Protein AF-A0A836R8A9-F1 (afdb_monomer_lite)

Secondary structure (DSSP, 8-state):
-PPPEEEEEE--S--HHHHHHHHHHHHHH-TT-EEEEEE-HHHHHTTHHHHHHHHTTTT-SSS--EEEEE--TT-HHHHHHHHHHHHHH----EEEEETTSS-HHHHHHHHHHHHHHHHH-TT-EEEEEE--TTS-EEEETTTTEEEE------HHHHHHHTTEEEEEPP-PPPPPHHHHHHHHHHHHHHHTT---SPPPHHHHHHHHT-HHHHHHHHHHHHHHHT--TTTEE-SEEEEE----GGGTTS-S-S-HHHHHHHHHHHHHHHHHHHHHHHHHTTS---------------EE-S--

Foldseek 3Di:
DDFAEEEEDEDDLDLVLVLLQLLQVCVVPNLRYAYEYEYEPVRVLQCLVVLSCVLNVQCVDPDRRYDYQYADQPDLVRLLVSVVVVLVPDRGQEYEYELADGDPSSSVSNVVNVVVVCVVPVSHHYFYWYDDPFDQWIQTPVVRDIDHRPDDAFPQSNLSSNQKHKDADDDDDFDDLVVLVVLVVQVVCVVVVNDPDDQPPVNVVVLLQLVSVLSNVQVVCCVVVVDDCRQKDKRIDIGHHDDPPVCPPDDDDPPVQVVVQVVVQVVSQVVSVVSVVSSCVVDDDDDDDDDDDDGIGIHGDNGD

pLDDT: mean 77.56, std 19.92, range [26.09, 98.5]

Radius of gyration: 25.06 Å; chains: 1; bounding box: 64×41×73 Å

Sequence (304 aa):
MQRNRGIVCIISEQAIPNILYIKEILSELGDDCFVVFITTREMERLKIKDRIIKICNIDSGEHKRYESLMVEYDDVNTIRRTLKEFFNSTNIEEFYLNLTGGTKLMTLSIYEEFLLLERERPNVIVHYDYLPANKNIIYSFKENKRRELKVRISIREYFEAYGYAVTSRAKEETLKFKVLQELLDRYIKILLGRHRFPISPMDEKIYENGKWFEDYLYEFLKRSLKRSDIEIGRNFLITKVNLSRKDARGKISNDKRLQWAQNLRDEAHRSAITFHKKTKLKYPKSNNFSRYVLVIWILIFGIV

Structure (mmCIF, N/CA/C/O backbone):
data_AF-A0A836R8A9-F1
#
_entry.id   AF-A0A836R8A9-F1
#
loop_
_atom_site.group_PDB
_atom_site.id
_atom_site.type_symbol
_atom_site.label_atom_id
_atom_site.label_alt_id
_atom_site.label_comp_id
_atom_site.label_asym_id
_atom_site.label_entity_id
_atom_site.label_seq_id
_atom_site.pdbx_PDB_ins_code
_atom_site.Cartn_x
_atom_site.Cartn_y
_atom_site.Cartn_z
_atom_site.occupancy
_atom_site.B_iso_or_equiv
_atom_site.auth_seq_id
_atom_site.auth_comp_id
_atom_site.auth_asym_id
_atom_site.auth_atom_id
_atom_site.pdbx_PDB_model_num
ATOM 1 N N . MET A 1 1 ? -27.550 7.996 10.018 1.00 48.09 1 MET A N 1
ATOM 2 C CA . MET A 1 1 ? -26.416 8.809 10.507 1.00 48.09 1 MET A CA 1
ATOM 3 C C . MET A 1 1 ? -25.150 8.294 9.851 1.00 48.09 1 MET A C 1
ATOM 5 O O . MET A 1 1 ? -24.961 7.084 9.816 1.00 48.09 1 MET A O 1
ATOM 9 N N . GLN A 1 2 ? -24.347 9.181 9.268 1.00 67.75 2 GLN A N 1
ATOM 10 C CA . GLN A 1 2 ? -23.035 8.834 8.719 1.00 67.75 2 GLN A CA 1
ATOM 11 C C . GLN A 1 2 ? -22.091 8.604 9.906 1.00 67.75 2 GLN A C 1
ATOM 13 O O . GLN A 1 2 ? -21.967 9.483 10.752 1.00 67.75 2 GLN A O 1
ATOM 18 N N . ARG A 1 3 ? -21.518 7.401 10.022 1.00 80.25 3 ARG A N 1
ATOM 19 C CA . ARG A 1 3 ? -20.533 7.086 11.068 1.00 80.25 3 ARG A CA 1
ATOM 20 C C . ARG A 1 3 ? -19.216 7.783 10.745 1.00 80.25 3 ARG A C 1
ATOM 22 O O . ARG A 1 3 ? -18.831 7.835 9.575 1.00 80.25 3 ARG A O 1
ATOM 29 N N . ASN A 1 4 ? -18.507 8.247 11.768 1.00 91.69 4 ASN A N 1
ATOM 30 C CA . ASN A 1 4 ? -17.132 8.715 11.604 1.00 91.69 4 ASN A CA 1
ATOM 31 C C . ASN A 1 4 ? -16.229 7.511 11.327 1.00 91.69 4 ASN A C 1
ATOM 33 O O . ASN A 1 4 ? -16.205 6.560 12.113 1.00 91.69 4 ASN A O 1
ATOM 37 N N . ARG A 1 5 ? -15.502 7.548 10.208 1.00 95.12 5 ARG A N 1
ATOM 38 C CA . ARG A 1 5 ? -14.725 6.412 9.697 1.00 95.12 5 ARG A CA 1
ATOM 39 C C . ARG A 1 5 ? -13.230 6.684 9.750 1.00 95.12 5 ARG A C 1
ATOM 41 O O . ARG A 1 5 ? -12.781 7.763 9.362 1.00 95.12 5 ARG A O 1
ATOM 48 N N . GLY A 1 6 ? -12.475 5.676 10.173 1.00 96.31 6 GLY A N 1
ATOM 49 C CA . GLY A 1 6 ? -11.022 5.710 10.274 1.00 96.31 6 GLY A CA 1
ATOM 50 C C . GLY A 1 6 ? -10.356 4.603 9.467 1.00 96.31 6 GLY A C 1
ATOM 51 O O . GLY A 1 6 ? -10.686 3.437 9.651 1.00 96.31 6 GLY A O 1
ATOM 52 N N . ILE A 1 7 ? -9.376 4.935 8.629 1.00 98.00 7 ILE A N 1
ATOM 53 C CA . ILE A 1 7 ? -8.489 3.959 7.984 1.00 98.00 7 ILE A CA 1
ATOM 54 C C . ILE A 1 7 ? -7.214 3.865 8.816 1.00 98.00 7 ILE A C 1
ATOM 56 O O . ILE A 1 7 ? -6.468 4.836 8.911 1.00 98.00 7 ILE A O 1
ATOM 60 N N . VAL A 1 8 ? -6.937 2.706 9.403 1.00 98.50 8 VAL A N 1
ATOM 61 C CA . VAL A 1 8 ? -5.777 2.497 10.277 1.00 98.50 8 VAL A CA 1
ATOM 62 C C . VAL A 1 8 ? -4.723 1.692 9.531 1.00 98.50 8 VAL A C 1
ATOM 64 O O . VAL A 1 8 ? -4.970 0.566 9.104 1.00 98.50 8 VAL A O 1
ATOM 67 N N . CYS A 1 9 ? -3.535 2.264 9.363 1.00 98.44 9 CYS A N 1
ATOM 68 C CA . CYS A 1 9 ? -2.429 1.647 8.637 1.00 98.44 9 CYS A CA 1
ATOM 69 C C . CYS A 1 9 ? -1.194 1.515 9.523 1.00 98.44 9 CYS A C 1
ATOM 71 O O . CYS A 1 9 ? -0.657 2.509 10.015 1.00 98.44 9 CYS A O 1
ATOM 73 N N . ILE A 1 10 ? -0.695 0.286 9.661 1.00 98.12 10 ILE A N 1
ATOM 74 C CA . ILE A 1 10 ? 0.575 0.018 10.336 1.00 98.12 10 ILE A CA 1
ATOM 75 C C . ILE A 1 10 ? 1.707 0.237 9.328 1.00 98.12 10 ILE A C 1
ATOM 77 O O . ILE A 1 10 ? 1.774 -0.416 8.283 1.00 98.12 10 ILE A O 1
ATOM 81 N N . ILE A 1 11 ? 2.594 1.188 9.600 1.00 96.56 11 ILE A N 1
ATOM 82 C CA . ILE A 1 11 ? 3.696 1.528 8.702 1.00 96.56 11 ILE A CA 1
ATOM 83 C C . ILE A 1 11 ? 4.830 0.507 8.845 1.00 96.56 11 ILE A C 1
ATOM 85 O O . ILE A 1 11 ? 5.221 0.114 9.941 1.00 96.56 11 ILE A O 1
ATOM 89 N N . SER A 1 12 ? 5.366 0.082 7.704 1.00 90.62 12 SER A N 1
ATOM 90 C CA . SER A 1 12 ? 6.569 -0.747 7.579 1.00 90.62 12 SER A CA 1
ATOM 91 C C . SER A 1 12 ? 7.393 -0.269 6.383 1.00 90.62 12 SER A C 1
ATOM 93 O O . SER A 1 12 ? 6.968 0.639 5.671 1.00 90.62 12 SER A O 1
ATOM 95 N N . GLU A 1 13 ? 8.536 -0.900 6.109 1.00 85.88 13 GLU A N 1
ATOM 96 C CA . GLU A 1 13 ? 9.354 -0.579 4.930 1.00 85.88 13 GLU A CA 1
ATOM 97 C C . GLU A 1 13 ? 8.596 -0.733 3.599 1.00 85.88 13 GLU A C 1
ATOM 99 O O . G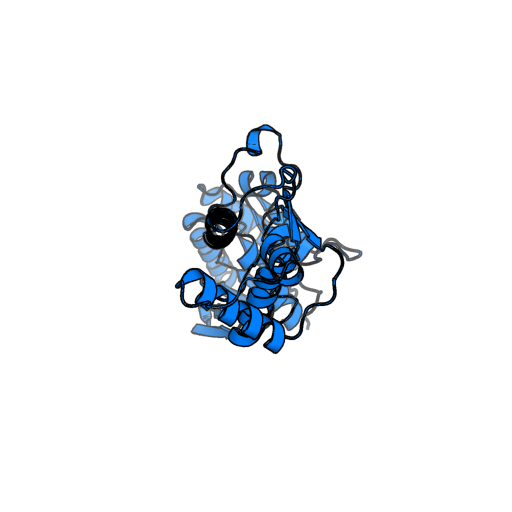LU A 1 13 ? 8.910 -0.060 2.615 1.00 85.88 13 GLU A O 1
ATOM 104 N N . GLN A 1 14 ? 7.603 -1.626 3.549 1.00 85.50 14 GLN A N 1
ATOM 105 C CA . GLN A 1 14 ? 6.794 -1.860 2.357 1.00 85.50 14 GLN A CA 1
ATOM 106 C C . GLN A 1 14 ? 5.589 -0.913 2.352 1.00 85.50 14 GLN A C 1
ATOM 108 O O . GLN A 1 14 ? 4.589 -1.143 3.027 1.00 85.50 14 GLN A O 1
ATOM 113 N N . ALA A 1 15 ? 5.672 0.151 1.553 1.00 90.50 15 ALA A N 1
ATOM 114 C CA . ALA A 1 15 ? 4.627 1.173 1.452 1.00 90.50 15 ALA A CA 1
ATOM 115 C C . ALA A 1 15 ? 3.399 0.731 0.630 1.00 90.50 15 ALA A C 1
ATOM 117 O O . ALA A 1 15 ? 2.288 1.210 0.855 1.00 90.50 15 ALA A O 1
ATOM 118 N N . ILE A 1 16 ? 3.596 -0.181 -0.329 1.00 91.31 16 ILE A N 1
ATOM 119 C CA . ILE A 1 16 ? 2.588 -0.549 -1.336 1.00 91.31 16 ILE A CA 1
ATOM 120 C C . ILE A 1 16 ? 1.281 -1.093 -0.741 1.00 91.31 16 ILE A C 1
ATOM 122 O O . ILE A 1 16 ? 0.228 -0.636 -1.184 1.00 91.31 16 ILE A O 1
ATOM 126 N N . PRO A 1 17 ? 1.287 -2.004 0.253 1.00 93.69 17 PRO A N 1
ATOM 127 C CA . PRO A 1 17 ? 0.040 -2.496 0.833 1.00 93.69 17 PRO A CA 1
ATOM 128 C C . PRO A 1 17 ? -0.812 -1.386 1.453 1.00 93.69 17 PRO A C 1
ATOM 130 O O . PRO A 1 17 ? -2.021 -1.372 1.255 1.00 93.69 17 PRO A O 1
ATOM 133 N N . ASN A 1 18 ? -0.193 -0.424 2.145 1.00 96.81 18 ASN A N 1
ATOM 134 C CA . ASN A 1 18 ? -0.914 0.712 2.722 1.00 96.81 18 ASN A CA 1
ATOM 135 C C . ASN A 1 18 ? -1.479 1.632 1.633 1.00 96.81 18 ASN A C 1
ATOM 137 O O . ASN A 1 18 ? -2.623 2.055 1.741 1.00 96.81 18 ASN A O 1
ATOM 141 N N . ILE A 1 19 ? -0.724 1.889 0.558 1.00 96.19 19 ILE A N 1
ATOM 142 C CA . ILE A 1 19 ? -1.205 2.694 -0.579 1.00 96.19 19 ILE A CA 1
ATOM 143 C C . ILE A 1 19 ? -2.414 2.039 -1.249 1.00 96.19 19 ILE A C 1
ATOM 145 O O . ILE A 1 19 ? -3.417 2.705 -1.490 1.00 96.19 19 ILE A O 1
ATOM 149 N N . LEU A 1 20 ? -2.317 0.742 -1.557 1.00 95.50 20 LEU A N 1
ATOM 150 C CA . LEU A 1 20 ? -3.408 -0.007 -2.181 1.00 95.50 20 LEU A CA 1
ATOM 151 C C . LEU A 1 20 ? -4.646 -0.013 -1.289 1.00 95.50 20 LEU A C 1
ATOM 153 O O . LEU A 1 20 ? -5.738 0.257 -1.775 1.00 95.50 20 LEU A O 1
ATOM 157 N N . TYR A 1 21 ? -4.461 -0.279 0.004 1.00 97.12 21 TYR A N 1
ATOM 158 C CA . TYR A 1 21 ? -5.561 -0.335 0.953 1.00 97.12 21 TYR A CA 1
ATOM 159 C C . TYR A 1 21 ? -6.264 1.013 1.106 1.00 97.12 21 TYR A C 1
ATOM 161 O O . TYR A 1 21 ? -7.469 1.086 0.907 1.00 97.12 21 TYR A O 1
ATOM 169 N N . ILE A 1 22 ? -5.518 2.090 1.380 1.00 96.44 22 ILE A N 1
ATOM 170 C CA . ILE A 1 22 ? -6.093 3.432 1.553 1.00 96.44 22 ILE A CA 1
ATOM 171 C C . ILE A 1 22 ? -6.885 3.835 0.312 1.00 96.44 22 ILE A C 1
ATOM 173 O O . ILE A 1 22 ? -8.034 4.243 0.430 1.00 96.44 22 ILE A O 1
ATOM 177 N N . LYS A 1 23 ? -6.302 3.683 -0.882 1.00 95.25 23 LYS A N 1
ATOM 178 C CA . LYS A 1 23 ? -6.993 4.026 -2.127 1.00 95.25 23 LYS A CA 1
ATOM 179 C C . LYS A 1 23 ? -8.249 3.187 -2.353 1.00 95.25 23 LYS A C 1
ATOM 181 O O . LYS A 1 23 ? -9.243 3.736 -2.813 1.00 95.25 23 LYS A O 1
ATOM 186 N N . GLU A 1 24 ? -8.212 1.884 -2.063 1.00 95.62 24 GLU A N 1
ATOM 187 C CA . GLU A 1 24 ? -9.388 1.018 -2.210 1.00 95.62 24 GLU A CA 1
ATOM 188 C C . GLU A 1 24 ? -10.505 1.482 -1.272 1.00 95.62 24 GLU A C 1
ATOM 190 O O . GLU A 1 24 ? -11.606 1.763 -1.738 1.00 95.62 24 GLU A O 1
ATOM 195 N N . ILE A 1 25 ? -10.207 1.660 0.019 1.00 95.19 25 ILE A N 1
ATOM 196 C CA . ILE A 1 25 ? -11.206 2.073 1.010 1.00 95.19 25 ILE A CA 1
ATOM 197 C C . ILE A 1 25 ? -11.762 3.471 0.702 1.00 95.19 25 ILE A C 1
ATOM 199 O O . ILE A 1 25 ? -12.976 3.654 0.727 1.00 95.19 25 ILE A O 1
ATOM 203 N N . LEU A 1 26 ? -10.916 4.441 0.336 1.00 92.81 26 LEU A N 1
ATOM 204 C CA . LEU A 1 26 ? -11.381 5.772 -0.081 1.00 92.81 26 LEU A CA 1
ATOM 205 C C . LEU A 1 26 ? -12.255 5.703 -1.343 1.00 92.81 26 LEU A C 1
ATOM 207 O O . LEU A 1 26 ? -13.248 6.416 -1.439 1.00 92.81 26 LEU A O 1
ATOM 211 N N . SER A 1 27 ? -11.949 4.809 -2.291 1.00 92.25 27 SER A N 1
ATOM 212 C CA . SER A 1 27 ? -12.796 4.613 -3.476 1.00 92.25 27 SER A CA 1
ATOM 213 C C . SER A 1 27 ? -14.156 3.979 -3.156 1.00 92.25 27 SER A C 1
ATOM 215 O O . SER A 1 27 ? -15.127 4.231 -3.867 1.00 92.25 27 SER A O 1
ATOM 217 N N . GLU A 1 28 ? -14.237 3.166 -2.096 1.00 91.31 28 GLU A N 1
ATOM 218 C CA . GLU A 1 28 ? -15.471 2.517 -1.638 1.00 91.31 28 GLU A CA 1
ATOM 219 C C . GLU A 1 28 ? -16.333 3.456 -0.776 1.00 91.31 28 GLU A C 1
ATOM 221 O O . GLU A 1 28 ? -17.561 3.408 -0.859 1.00 91.31 28 GLU A O 1
ATOM 226 N N . LEU A 1 29 ? -15.706 4.299 0.051 1.00 88.69 29 LEU A N 1
ATOM 227 C CA . LEU A 1 29 ? -16.380 5.058 1.114 1.00 88.69 29 LEU A CA 1
ATOM 228 C C . LEU A 1 29 ? -16.423 6.576 0.896 1.00 88.69 29 LEU A C 1
ATOM 230 O O . LEU A 1 29 ? -17.181 7.250 1.599 1.00 88.69 29 LEU A O 1
ATOM 234 N N . GLY A 1 30 ? -15.644 7.102 -0.050 1.00 82.19 30 GLY A N 1
ATOM 235 C CA . GLY A 1 30 ? -15.452 8.532 -0.283 1.00 82.19 30 GLY A CA 1
ATOM 236 C C . GLY A 1 30 ? -14.296 9.137 0.523 1.00 82.19 30 GLY A C 1
ATOM 237 O O . GLY A 1 30 ? -13.662 8.482 1.351 1.00 82.19 30 GLY A O 1
ATOM 238 N N . ASP A 1 31 ? -14.036 10.423 0.285 1.00 77.88 31 ASP A N 1
ATOM 239 C CA . ASP A 1 31 ? -12.865 11.130 0.818 1.00 77.88 31 ASP A CA 1
ATOM 240 C C . ASP A 1 31 ? -13.000 11.561 2.298 1.00 77.88 31 ASP A C 1
ATOM 242 O O . ASP A 1 31 ? -12.056 12.091 2.881 1.00 77.88 31 ASP A O 1
ATOM 246 N N . ASP A 1 32 ? -14.142 11.321 2.943 1.00 81.88 32 ASP A N 1
ATOM 247 C CA . ASP A 1 32 ? -14.415 11.769 4.321 1.00 81.88 32 ASP A CA 1
ATOM 248 C C . ASP A 1 32 ? -13.763 10.890 5.408 1.00 81.88 32 ASP A C 1
ATOM 250 O O . ASP A 1 32 ? -13.956 11.119 6.603 1.00 81.88 32 ASP A O 1
ATOM 254 N N . CYS A 1 33 ? -13.000 9.859 5.034 1.00 89.31 33 CYS A N 1
ATOM 255 C CA . CYS A 1 33 ? -12.321 8.998 6.001 1.00 89.31 33 CYS A CA 1
ATOM 256 C C . CYS A 1 33 ? -11.075 9.667 6.598 1.00 89.31 33 CYS A C 1
ATOM 258 O O . CYS A 1 33 ? -10.217 10.190 5.885 1.00 89.31 33 CYS A O 1
ATOM 260 N N . PHE A 1 34 ? -10.928 9.567 7.920 1.00 93.62 34 PHE A N 1
ATOM 261 C CA . PHE A 1 34 ? -9.719 9.983 8.625 1.00 93.62 34 PHE A CA 1
ATOM 262 C C . PHE A 1 34 ? -8.664 8.871 8.575 1.00 93.62 34 PHE A C 1
ATOM 264 O O . PHE A 1 34 ? -8.990 7.702 8.765 1.00 93.62 34 PHE A O 1
ATOM 271 N N . VAL A 1 35 ? -7.394 9.192 8.332 1.00 96.56 35 VAL A N 1
ATOM 272 C CA . VAL A 1 35 ? -6.324 8.187 8.213 1.00 96.56 35 VAL A CA 1
ATOM 273 C C . VAL A 1 35 ? -5.426 8.195 9.447 1.00 96.56 35 VAL A C 1
ATOM 275 O O . VAL A 1 35 ? -4.826 9.204 9.801 1.00 96.56 35 VAL A O 1
ATOM 278 N N . VAL A 1 36 ? -5.279 7.047 10.096 1.00 98.06 36 VAL A N 1
ATOM 279 C CA . VAL A 1 36 ? -4.454 6.875 11.293 1.00 98.06 36 VAL A CA 1
ATOM 280 C C . VAL A 1 36 ? -3.237 6.036 10.934 1.00 98.06 36 VAL A C 1
ATOM 282 O O . VAL A 1 36 ? -3.349 4.864 10.572 1.00 98.06 36 VAL A O 1
ATOM 285 N N . PHE A 1 37 ? -2.053 6.629 11.044 1.00 98.38 37 PHE A N 1
ATOM 286 C CA . PHE A 1 37 ? -0.793 5.937 10.797 1.00 98.38 37 PHE A CA 1
ATOM 287 C C . PHE A 1 37 ? -0.160 5.487 12.107 1.00 98.38 37 PHE A C 1
ATOM 289 O O . PHE A 1 37 ? 0.260 6.323 12.901 1.00 98.38 37 PHE A O 1
ATOM 296 N N . ILE A 1 38 ? -0.019 4.180 12.310 1.00 98.38 38 ILE A N 1
ATOM 297 C CA . ILE A 1 38 ? 0.772 3.634 13.418 1.00 98.38 38 ILE A CA 1
ATOM 298 C C . ILE A 1 38 ? 2.193 3.431 12.906 1.00 98.38 38 ILE A C 1
ATOM 300 O O . ILE A 1 38 ? 2.422 2.649 11.985 1.00 98.38 38 ILE A O 1
ATOM 304 N N . THR A 1 39 ? 3.149 4.175 13.449 1.00 97.56 39 THR A N 1
ATOM 305 C CA . THR A 1 39 ? 4.490 4.323 12.867 1.00 97.56 39 THR A CA 1
ATOM 306 C C . THR A 1 39 ? 5.570 4.299 13.945 1.00 97.56 39 THR A C 1
ATOM 308 O O . THR A 1 39 ? 5.278 4.387 15.135 1.00 97.56 39 THR A O 1
ATOM 311 N N . THR A 1 40 ? 6.828 4.162 13.531 1.00 95.88 40 THR A N 1
ATOM 312 C CA . THR A 1 40 ? 8.007 4.134 14.411 1.00 95.88 40 THR A CA 1
ATOM 313 C C . THR A 1 40 ? 8.984 5.231 14.001 1.00 95.88 40 THR A C 1
ATOM 315 O O . THR A 1 40 ? 8.948 5.717 12.866 1.00 95.88 40 THR A O 1
ATOM 318 N N . ARG A 1 41 ? 9.912 5.604 14.891 1.00 94.75 41 ARG A N 1
ATOM 319 C CA . ARG A 1 41 ? 10.946 6.613 14.583 1.00 94.75 41 ARG A CA 1
ATOM 320 C C . ARG A 1 41 ? 11.747 6.265 13.330 1.00 94.75 41 ARG A C 1
ATOM 322 O O . ARG A 1 41 ? 12.110 7.144 12.550 1.00 94.75 41 ARG A O 1
ATOM 329 N N . GLU A 1 42 ? 12.020 4.979 13.126 1.00 92.00 42 GLU A N 1
ATOM 330 C CA . GLU A 1 42 ? 12.737 4.505 11.948 1.00 92.00 42 GLU A CA 1
ATOM 331 C C . GLU A 1 42 ? 11.936 4.740 10.662 1.00 92.00 42 GLU A C 1
ATOM 333 O O . GLU A 1 42 ? 12.477 5.271 9.690 1.00 92.00 42 GLU A O 1
ATOM 338 N N . MET A 1 43 ? 10.645 4.403 10.664 1.00 92.88 43 MET A N 1
ATOM 339 C CA . MET A 1 43 ? 9.780 4.579 9.496 1.00 92.88 43 MET A CA 1
ATOM 340 C C . MET A 1 43 ? 9.548 6.057 9.154 1.00 92.88 43 MET A C 1
ATOM 342 O O . MET A 1 43 ? 9.504 6.416 7.972 1.00 92.88 43 MET A O 1
ATOM 346 N N . GLU A 1 44 ? 9.475 6.922 10.169 1.00 93.94 44 GLU A N 1
ATOM 347 C CA . GLU A 1 44 ? 9.447 8.382 10.005 1.00 93.94 44 GLU A CA 1
ATOM 348 C C . GLU A 1 44 ? 10.751 8.905 9.389 1.00 93.94 44 GLU A C 1
ATOM 350 O O . GLU A 1 44 ? 10.722 9.664 8.421 1.00 93.94 44 GLU A O 1
ATOM 355 N N . ARG A 1 45 ? 11.916 8.431 9.860 1.00 92.19 45 ARG A N 1
ATOM 356 C CA . ARG A 1 45 ? 13.223 8.783 9.273 1.00 92.19 45 ARG A CA 1
ATOM 357 C C . ARG A 1 45 ? 13.316 8.381 7.799 1.00 92.19 45 ARG A C 1
ATOM 359 O O . ARG A 1 45 ? 13.902 9.107 6.995 1.00 92.19 45 ARG A O 1
ATOM 366 N N . LEU A 1 46 ? 12.736 7.237 7.436 1.00 86.56 46 LEU A N 1
ATOM 367 C CA . LEU A 1 46 ? 12.657 6.760 6.052 1.00 86.56 46 LEU A CA 1
ATOM 368 C C . LEU A 1 46 ? 11.596 7.491 5.213 1.00 86.56 46 LEU A C 1
ATOM 370 O O . LEU A 1 46 ? 11.551 7.294 3.994 1.00 86.56 46 LEU A O 1
ATOM 374 N N . LYS A 1 47 ? 10.779 8.355 5.830 1.00 94.06 47 LYS A N 1
ATOM 375 C CA . LYS A 1 47 ? 9.691 9.117 5.201 1.00 94.06 47 LYS A CA 1
ATOM 376 C C . LYS A 1 47 ? 8.664 8.235 4.491 1.00 94.06 47 LYS A C 1
ATOM 378 O O . LYS A 1 47 ? 8.112 8.626 3.463 1.00 94.06 47 LYS A O 1
ATOM 383 N N . ILE A 1 48 ? 8.426 7.020 4.994 1.00 91.50 48 ILE A N 1
ATOM 384 C CA . ILE A 1 48 ? 7.485 6.091 4.350 1.00 91.50 48 ILE A CA 1
ATOM 385 C C . ILE A 1 48 ? 6.063 6.653 4.402 1.00 91.50 48 ILE A C 1
ATOM 387 O O . ILE A 1 48 ? 5.388 6.710 3.375 1.00 91.50 48 ILE A O 1
ATOM 391 N N . LYS A 1 49 ? 5.643 7.135 5.577 1.00 95.06 49 LYS A N 1
ATOM 392 C CA . LYS A 1 49 ? 4.348 7.792 5.774 1.00 95.06 49 LYS A CA 1
ATOM 393 C C . LYS A 1 49 ? 4.151 8.959 4.803 1.00 95.06 49 LYS A C 1
ATOM 395 O O . LYS A 1 49 ? 3.139 9.001 4.115 1.00 95.06 49 LYS A O 1
ATOM 400 N N . ASP A 1 50 ? 5.130 9.855 4.690 1.00 94.12 50 ASP A N 1
ATOM 401 C CA . ASP A 1 50 ? 5.033 11.036 3.821 1.00 94.12 50 ASP A CA 1
ATOM 402 C C . ASP A 1 50 ? 4.808 10.652 2.352 1.00 94.12 50 ASP A C 1
ATOM 404 O O . ASP A 1 50 ? 4.034 11.291 1.640 1.00 94.12 50 ASP A O 1
ATOM 408 N N . ARG A 1 51 ? 5.445 9.567 1.890 1.00 93.94 51 ARG A N 1
ATOM 409 C CA . ARG A 1 51 ? 5.226 9.041 0.534 1.00 93.94 51 ARG A CA 1
ATOM 410 C C . ARG A 1 51 ? 3.811 8.499 0.368 1.00 93.94 51 ARG A C 1
ATOM 412 O O . ARG A 1 51 ? 3.195 8.761 -0.659 1.00 93.94 51 ARG A O 1
ATOM 419 N N . ILE A 1 52 ? 3.292 7.779 1.364 1.00 96.00 52 ILE A N 1
ATOM 420 C CA . ILE A 1 52 ? 1.913 7.270 1.351 1.00 96.00 52 ILE A CA 1
ATOM 421 C C . ILE A 1 52 ? 0.922 8.439 1.305 1.00 96.00 52 ILE A C 1
ATOM 423 O O . ILE A 1 52 ? 0.045 8.436 0.445 1.00 96.00 52 ILE A O 1
ATOM 427 N N . ILE A 1 53 ? 1.105 9.456 2.157 1.00 94.94 53 ILE A N 1
ATOM 428 C CA . ILE A 1 53 ? 0.285 10.679 2.191 1.00 94.94 53 ILE A CA 1
ATOM 429 C C . ILE A 1 53 ? 0.267 11.359 0.826 1.00 94.94 53 ILE A C 1
ATOM 431 O O . ILE A 1 53 ? -0.808 11.653 0.305 1.00 94.94 53 ILE A O 1
ATOM 435 N N . LYS A 1 54 ? 1.445 11.545 0.223 1.00 93.38 54 LYS A N 1
ATOM 436 C CA . LYS A 1 54 ? 1.585 12.155 -1.100 1.00 93.38 54 LYS A CA 1
ATOM 437 C C . LYS A 1 54 ? 0.869 11.345 -2.186 1.00 93.38 54 LYS A C 1
ATOM 439 O O . LYS A 1 54 ? 0.127 11.911 -2.977 1.00 93.38 54 LYS A O 1
ATOM 444 N N . ILE A 1 55 ? 1.094 10.031 -2.244 1.00 93.50 55 ILE A N 1
ATOM 445 C CA . ILE A 1 55 ? 0.559 9.162 -3.309 1.00 93.50 55 ILE A CA 1
ATOM 446 C C . ILE A 1 55 ? -0.954 8.967 -3.185 1.00 93.50 55 ILE A C 1
ATOM 448 O O . ILE A 1 55 ? -1.646 8.839 -4.193 1.00 93.50 55 ILE A O 1
ATOM 452 N N . CYS A 1 56 ? -1.467 8.922 -1.957 1.00 93.38 56 CYS A N 1
ATOM 453 C CA . CYS A 1 56 ? -2.896 8.775 -1.692 1.00 93.38 56 CYS A CA 1
ATOM 454 C C . CYS A 1 56 ? -3.623 10.122 -1.619 1.00 93.38 56 CYS A C 1
ATOM 456 O O . CYS A 1 56 ? -4.824 10.133 -1.389 1.00 93.38 56 CYS A O 1
ATOM 458 N N . ASN A 1 57 ? -2.909 11.237 -1.812 1.00 91.06 57 ASN A N 1
ATOM 459 C CA . ASN A 1 57 ? -3.467 12.585 -1.811 1.00 91.06 57 ASN A CA 1
ATOM 460 C C . ASN A 1 57 ? -4.268 12.916 -0.531 1.00 91.06 57 ASN A C 1
ATOM 462 O O . ASN A 1 57 ? -5.333 13.523 -0.575 1.00 91.06 57 ASN A O 1
ATOM 466 N N . ILE A 1 58 ? -3.766 12.478 0.628 1.00 89.81 58 ILE A N 1
ATOM 467 C CA . ILE A 1 58 ? -4.496 12.582 1.907 1.00 89.81 58 ILE A CA 1
ATOM 468 C C . ILE A 1 58 ? -4.554 14.035 2.410 1.00 89.81 58 ILE A C 1
ATOM 470 O O . ILE A 1 58 ? -5.532 14.422 3.048 1.00 89.81 58 ILE A O 1
ATOM 474 N N . ASP A 1 59 ? -3.529 14.832 2.097 1.00 84.31 59 ASP A N 1
ATOM 475 C CA . ASP A 1 59 ? -3.311 16.193 2.617 1.00 84.31 59 ASP A CA 1
ATOM 476 C C . ASP A 1 59 ? -3.726 17.311 1.639 1.00 84.31 59 ASP A C 1
ATOM 478 O O . ASP A 1 59 ? -3.345 18.463 1.799 1.00 84.31 59 ASP A O 1
ATOM 482 N N . SER A 1 60 ? -4.475 16.998 0.577 1.00 71.19 60 SER A N 1
ATOM 483 C CA . SER A 1 60 ? -4.860 17.988 -0.445 1.00 71.19 60 SER A CA 1
ATOM 484 C C . SER A 1 60 ? -6.132 18.782 -0.130 1.00 71.19 60 SER A C 1
ATOM 486 O O . SER A 1 60 ? -6.632 19.485 -1.005 1.00 71.19 60 SER A O 1
ATOM 488 N N . GLY A 1 61 ? -6.707 18.604 1.060 1.00 68.62 61 GLY A N 1
ATOM 489 C CA . GLY A 1 61 ? -7.922 19.290 1.502 1.00 68.62 61 GLY A CA 1
ATOM 490 C C . GLY A 1 61 ? -7.628 20.467 2.432 1.00 68.62 61 GLY A C 1
ATOM 491 O O . GLY A 1 61 ? -6.506 20.647 2.893 1.00 68.62 61 GLY A O 1
ATOM 492 N N . GLU A 1 62 ? -8.660 21.247 2.755 1.00 66.81 62 GLU A N 1
ATOM 493 C CA . GLU A 1 62 ? -8.559 22.385 3.689 1.00 66.81 62 GLU A CA 1
ATOM 494 C C . GLU A 1 62 ? -8.243 21.957 5.132 1.00 66.81 62 GLU A C 1
ATOM 496 O O . GLU A 1 62 ? -7.759 22.750 5.942 1.00 66.81 62 GLU A O 1
ATOM 501 N N . HIS A 1 63 ? -8.495 20.689 5.462 1.00 71.94 63 HIS A N 1
ATOM 502 C CA . HIS A 1 63 ? -8.272 20.129 6.786 1.00 71.94 63 HIS A CA 1
ATOM 503 C C . HIS A 1 63 ? -7.366 18.907 6.728 1.00 71.94 63 HIS A C 1
ATOM 505 O O . HIS A 1 63 ? -7.494 18.045 5.857 1.00 71.94 63 HIS A O 1
ATOM 511 N N . LYS A 1 64 ? -6.481 18.804 7.720 1.00 78.06 64 LYS A N 1
ATOM 512 C CA . LYS A 1 64 ? -5.620 17.643 7.914 1.00 78.06 64 LYS A CA 1
ATOM 513 C C . LYS A 1 64 ? -6.474 16.429 8.285 1.00 78.06 64 LYS A C 1
ATOM 515 O O . LYS A 1 64 ? -6.999 16.354 9.392 1.00 78.06 64 LYS A O 1
ATOM 520 N N . ARG A 1 65 ? -6.574 15.454 7.380 1.00 88.12 65 ARG A N 1
ATOM 521 C CA . ARG A 1 65 ? -7.371 14.225 7.573 1.00 88.12 65 ARG A CA 1
ATOM 522 C C . ARG A 1 65 ? -6.544 13.036 8.047 1.00 88.12 65 ARG A C 1
ATOM 524 O O . ARG A 1 65 ? -6.834 11.897 7.688 1.00 88.12 65 ARG A O 1
ATOM 531 N N . TYR A 1 66 ? -5.475 13.288 8.800 1.00 94.62 66 TYR A N 1
ATOM 532 C CA . TYR A 1 66 ? -4.653 12.206 9.319 1.00 94.62 66 TYR A CA 1
ATOM 533 C C . TYR A 1 66 ? -3.984 12.504 10.658 1.00 94.62 66 TYR A C 1
ATOM 535 O O . TYR A 1 66 ? -3.640 13.646 10.976 1.00 94.62 66 TYR A O 1
ATOM 543 N N . GLU A 1 67 ? -3.703 11.433 11.392 1.00 95.38 67 GLU A N 1
ATOM 544 C CA . GLU A 1 67 ? -2.935 11.427 12.635 1.00 95.38 67 GLU A CA 1
ATOM 545 C C . GLU A 1 67 ? -1.814 10.381 12.568 1.00 95.38 67 GLU A C 1
ATOM 547 O O . GLU A 1 67 ? -1.851 9.435 11.778 1.00 95.38 67 GLU A O 1
ATOM 552 N N . SER A 1 68 ? -0.764 10.575 13.364 1.00 96.75 68 SER A N 1
ATOM 553 C CA . SER A 1 68 ? 0.331 9.615 13.503 1.00 96.75 68 SER A CA 1
ATOM 554 C C . SER A 1 68 ? 0.463 9.187 14.957 1.00 96.75 68 SER A C 1
ATOM 556 O O . SER A 1 68 ? 0.725 10.017 15.821 1.00 96.75 68 SER A O 1
ATOM 558 N N . LEU A 1 69 ? 0.342 7.887 15.198 1.00 98.00 69 LEU A N 1
ATOM 559 C CA . LEU A 1 69 ? 0.565 7.252 16.486 1.00 98.00 69 LEU A CA 1
ATOM 560 C C . LEU A 1 69 ? 1.995 6.707 16.506 1.00 98.00 69 LEU A C 1
ATOM 562 O O . LEU A 1 69 ? 2.312 5.735 15.816 1.00 98.00 69 LEU A O 1
ATOM 566 N N . MET A 1 70 ? 2.873 7.379 17.250 1.00 97.25 70 MET A N 1
ATOM 567 C CA . MET A 1 70 ? 4.270 6.973 17.402 1.00 97.25 70 MET A CA 1
ATOM 568 C C . MET A 1 70 ? 4.375 5.859 18.441 1.00 97.25 70 MET A C 1
ATOM 570 O O . MET A 1 70 ? 4.037 6.071 19.602 1.00 97.25 70 MET A O 1
ATOM 574 N N . VAL A 1 71 ? 4.880 4.698 18.028 1.00 96.19 71 VAL A N 1
ATOM 575 C CA . VAL A 1 71 ? 5.094 3.541 18.905 1.00 96.19 71 VAL A CA 1
ATOM 576 C C . VAL A 1 71 ? 6.522 3.009 18.783 1.00 96.19 71 VAL A C 1
ATOM 578 O O . VAL A 1 71 ? 7.203 3.236 17.778 1.00 96.19 71 VAL A O 1
ATOM 581 N N . GLU A 1 72 ? 6.963 2.271 19.797 1.00 92.69 72 GLU A N 1
ATOM 582 C CA . GLU A 1 72 ? 8.195 1.480 19.753 1.00 92.69 72 GLU A CA 1
ATOM 583 C C . GLU A 1 72 ? 7.828 0.034 19.363 1.00 92.69 72 GLU A C 1
ATOM 585 O O . GLU A 1 72 ? 6.871 -0.537 19.887 1.00 92.69 72 GLU A O 1
ATOM 590 N N . TYR A 1 73 ? 8.519 -0.539 18.373 1.00 86.88 73 TYR A N 1
ATOM 591 C CA . TYR A 1 73 ? 8.082 -1.782 17.709 1.00 86.88 73 TYR A CA 1
ATOM 592 C C . TYR A 1 73 ? 8.252 -3.049 18.559 1.00 86.88 73 TYR A C 1
ATOM 594 O O . TYR A 1 73 ? 7.712 -4.101 18.204 1.00 86.88 73 TYR A O 1
ATOM 602 N N . ASP A 1 74 ? 9.050 -2.955 19.617 1.00 87.94 74 ASP A N 1
ATOM 603 C CA . ASP A 1 74 ? 9.440 -4.014 20.542 1.00 87.94 74 ASP A CA 1
ATOM 604 C C . ASP A 1 74 ? 8.824 -3.850 21.942 1.00 87.94 74 ASP A C 1
ATOM 606 O O . ASP A 1 74 ? 9.023 -4.711 22.798 1.00 87.94 74 ASP A O 1
ATOM 610 N N . ASP A 1 75 ? 8.019 -2.804 22.167 1.00 92.31 75 ASP A N 1
ATOM 611 C CA . ASP A 1 75 ? 7.367 -2.532 23.450 1.00 92.31 75 ASP A CA 1
ATOM 612 C C . ASP A 1 75 ? 5.834 -2.530 23.337 1.00 92.31 75 ASP A C 1
ATOM 614 O O . ASP A 1 75 ? 5.183 -1.537 22.992 1.00 92.31 75 ASP A O 1
ATOM 618 N N . VAL A 1 76 ? 5.245 -3.664 23.721 1.00 94.19 76 VAL A N 1
ATOM 619 C CA . VAL A 1 76 ? 3.791 -3.882 23.765 1.00 94.19 76 VAL A CA 1
ATOM 620 C C . VAL A 1 76 ? 3.080 -2.891 24.692 1.00 94.19 76 VAL A C 1
ATOM 622 O O . VAL A 1 76 ? 1.958 -2.475 24.399 1.00 94.19 76 VAL A O 1
ATOM 625 N N . ASN A 1 77 ? 3.702 -2.486 25.803 1.00 94.50 77 ASN A N 1
ATOM 626 C CA . ASN A 1 77 ? 3.071 -1.576 26.760 1.00 94.50 77 ASN A CA 1
ATOM 627 C C . ASN A 1 77 ? 2.961 -0.166 26.188 1.00 94.50 77 ASN A C 1
ATOM 629 O O . ASN A 1 77 ? 1.936 0.494 26.372 1.00 94.50 77 ASN A O 1
ATOM 633 N N . THR A 1 78 ? 3.986 0.275 25.458 1.00 93.75 78 THR A N 1
ATOM 634 C CA . THR A 1 78 ? 3.944 1.551 24.743 1.00 93.75 78 THR A CA 1
ATOM 635 C C . THR A 1 78 ? 2.867 1.533 23.659 1.00 93.75 78 THR A C 1
ATOM 637 O O . THR A 1 78 ? 2.045 2.446 23.634 1.00 93.75 78 THR A O 1
ATOM 640 N N . ILE A 1 79 ? 2.783 0.471 22.847 1.00 96.25 79 ILE A N 1
ATOM 641 C CA . ILE A 1 79 ? 1.718 0.314 21.835 1.00 96.25 79 ILE A CA 1
ATOM 642 C C . ILE A 1 79 ? 0.328 0.411 22.478 1.00 96.25 79 ILE A C 1
ATOM 644 O O . ILE A 1 79 ? -0.505 1.206 22.041 1.00 96.25 79 ILE A O 1
ATOM 648 N N . ARG A 1 80 ? 0.095 -0.359 23.547 1.00 97.00 80 ARG A N 1
ATOM 649 C CA . ARG A 1 80 ? -1.169 -0.369 24.293 1.00 97.00 80 ARG A CA 1
ATOM 650 C C . ARG A 1 80 ? -1.536 1.012 24.814 1.00 97.00 80 ARG A C 1
ATOM 652 O O . ARG A 1 80 ? -2.660 1.464 24.624 1.00 97.00 80 ARG A O 1
ATOM 659 N N . ARG A 1 81 ? -0.599 1.689 25.480 1.00 97.12 81 ARG A N 1
ATOM 660 C CA . ARG A 1 81 ? -0.836 3.017 26.054 1.00 97.12 81 ARG A CA 1
ATOM 661 C C . ARG A 1 81 ? -1.206 4.030 24.972 1.00 97.12 81 ARG A C 1
ATOM 663 O O . ARG 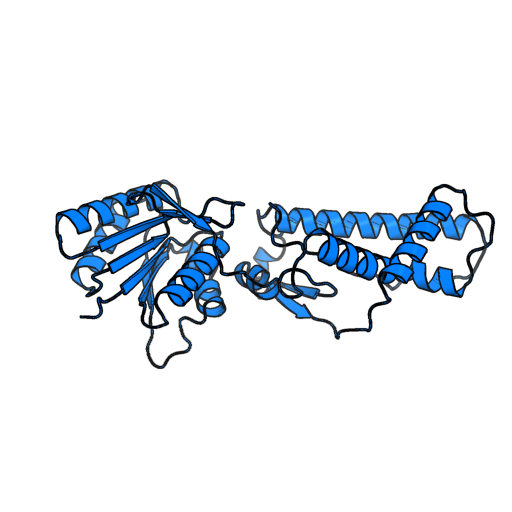A 1 81 ? -2.228 4.693 25.108 1.00 97.12 81 ARG A O 1
ATOM 670 N N . THR A 1 82 ? -0.437 4.088 23.886 1.00 98.06 82 THR A N 1
ATOM 671 C CA . THR A 1 82 ? -0.695 5.003 22.767 1.00 98.06 82 THR A CA 1
ATOM 672 C C . THR A 1 82 ? -2.056 4.747 22.118 1.00 98.06 82 THR A C 1
ATOM 674 O O . THR A 1 82 ? -2.785 5.696 21.837 1.00 98.06 82 THR A O 1
ATOM 677 N N . LEU A 1 83 ? -2.436 3.482 21.908 1.00 98.12 83 LEU A N 1
ATOM 678 C CA . LEU A 1 83 ? -3.750 3.151 21.349 1.00 98.12 83 LEU A CA 1
ATOM 679 C C . LEU A 1 83 ? -4.891 3.512 22.300 1.00 98.12 83 LEU A C 1
ATOM 681 O O . LEU A 1 83 ? -5.880 4.077 21.850 1.00 98.12 83 LEU A O 1
ATOM 685 N N . LYS A 1 84 ? -4.754 3.262 23.607 1.00 97.38 84 LYS A N 1
ATOM 686 C CA . LYS A 1 84 ? -5.770 3.656 24.596 1.00 97.38 84 LYS A CA 1
ATOM 687 C C . LYS A 1 84 ? -5.959 5.168 24.668 1.00 97.38 84 LYS A C 1
ATOM 689 O O . LYS A 1 84 ? -7.094 5.634 24.718 1.00 97.38 84 LYS A O 1
ATOM 694 N N . GLU A 1 85 ? -4.867 5.929 24.651 1.00 97.81 85 GLU A N 1
ATOM 695 C CA . GLU A 1 85 ? -4.912 7.394 24.584 1.00 97.81 85 GLU A CA 1
ATOM 696 C C . GLU A 1 85 ? -5.662 7.858 23.325 1.00 97.81 85 GLU A C 1
ATOM 698 O O . GLU A 1 85 ? -6.591 8.659 23.429 1.00 97.81 85 GLU A O 1
ATOM 703 N N . PHE A 1 86 ? -5.343 7.279 22.163 1.00 98.00 86 PHE A N 1
ATOM 704 C CA . PHE A 1 86 ? -6.030 7.559 20.900 1.00 98.00 86 PHE A CA 1
ATOM 705 C C . PHE A 1 86 ? -7.519 7.177 20.926 1.00 98.00 86 PHE A C 1
ATOM 707 O O . PHE A 1 86 ? -8.375 7.963 20.524 1.00 98.00 86 PHE A O 1
ATOM 714 N N . PHE A 1 87 ? -7.871 5.997 21.438 1.00 97.62 87 PHE A N 1
ATOM 715 C CA . PHE A 1 87 ? -9.267 5.572 21.542 1.00 97.62 87 PHE A CA 1
ATOM 716 C C . PHE A 1 87 ? -10.076 6.487 22.464 1.00 97.62 87 PHE A C 1
ATOM 718 O O . PHE A 1 87 ? -11.268 6.683 22.241 1.00 97.62 87 PHE A O 1
ATOM 725 N N . ASN A 1 88 ? -9.463 7.054 23.501 1.00 96.19 88 ASN A N 1
ATOM 726 C CA . ASN A 1 88 ? -10.134 7.981 24.412 1.00 96.19 88 ASN A CA 1
ATOM 727 C C . ASN A 1 88 ? -10.346 9.378 23.815 1.00 96.19 88 ASN A C 1
ATOM 729 O O . ASN A 1 88 ? -11.264 10.069 24.250 1.00 96.19 88 ASN A O 1
ATOM 733 N N . SER A 1 89 ? -9.535 9.793 22.840 1.00 95.06 89 SER A N 1
ATOM 734 C CA . SER A 1 89 ? -9.646 11.110 22.202 1.00 95.06 89 SER A CA 1
ATOM 735 C C . SER A 1 89 ? -10.417 11.096 20.879 1.00 95.06 89 SER A C 1
ATOM 737 O O . SER A 1 89 ? -10.964 12.124 20.480 1.00 95.06 89 SER A O 1
ATOM 739 N N . THR A 1 90 ? -10.465 9.957 20.187 1.00 94.75 90 THR A N 1
ATOM 740 C CA . THR A 1 90 ? -11.095 9.849 18.868 1.00 94.75 90 THR A CA 1
ATOM 741 C C . THR A 1 90 ? -12.617 9.710 18.936 1.00 94.75 90 THR A C 1
ATOM 743 O O . THR A 1 90 ? -13.172 9.090 19.842 1.00 94.75 90 THR A O 1
ATOM 746 N N . ASN A 1 91 ? -13.297 10.242 17.920 1.00 93.69 91 ASN A N 1
ATOM 747 C CA . ASN A 1 91 ? -14.735 10.088 17.695 1.00 93.69 91 ASN A CA 1
ATOM 748 C C . ASN A 1 91 ? -15.060 9.098 16.560 1.00 93.69 91 ASN A C 1
ATOM 750 O O . ASN A 1 91 ? -16.192 9.089 16.075 1.00 93.69 91 ASN A O 1
ATOM 754 N N . ILE A 1 92 ? -14.076 8.319 16.095 1.00 95.75 92 ILE A N 1
ATOM 755 C CA . ILE A 1 92 ? -14.261 7.301 15.055 1.00 95.75 92 ILE A CA 1
ATOM 756 C C . ILE A 1 92 ? -15.078 6.133 15.620 1.00 95.75 92 ILE A C 1
ATOM 758 O O . ILE A 1 92 ? -14.757 5.573 16.667 1.00 95.75 92 ILE A O 1
ATOM 762 N N . GLU A 1 93 ? -16.118 5.742 14.890 1.00 95.88 93 GLU A N 1
ATOM 763 C CA . GLU A 1 93 ? -17.034 4.652 15.251 1.00 95.88 93 GLU A CA 1
ATOM 764 C C . GLU A 1 93 ? -16.898 3.440 14.320 1.00 95.88 93 GLU A C 1
ATOM 766 O O . GLU A 1 93 ? -17.465 2.378 14.576 1.00 95.88 93 GLU A O 1
ATOM 771 N N . GLU A 1 94 ? -16.181 3.590 13.208 1.00 96.81 94 GLU A N 1
ATOM 772 C CA . GLU A 1 94 ? -15.965 2.531 12.230 1.00 96.81 94 GLU A CA 1
ATOM 773 C C . GLU A 1 94 ? -14.513 2.554 11.739 1.00 96.81 94 GLU A C 1
ATOM 775 O O . GLU A 1 94 ? -14.075 3.509 11.097 1.00 96.81 94 GLU A O 1
ATOM 780 N N . PHE A 1 95 ? -13.761 1.501 12.046 1.00 97.69 95 PHE A N 1
ATOM 781 C CA . PHE A 1 95 ? -12.347 1.374 11.716 1.00 97.69 95 PHE A CA 1
ATOM 782 C C . PHE A 1 95 ? -12.119 0.350 10.606 1.00 97.69 95 PHE A C 1
ATOM 784 O O . PHE A 1 95 ? -12.639 -0.759 10.651 1.00 97.69 95 PHE A O 1
ATOM 791 N N . TYR A 1 96 ? -11.268 0.711 9.654 1.00 97.69 96 TYR A N 1
ATOM 792 C CA . TYR A 1 96 ? -10.754 -0.132 8.580 1.00 97.69 96 TYR A CA 1
ATOM 793 C C . TYR A 1 96 ? -9.272 -0.384 8.859 1.00 97.69 96 TYR A C 1
ATOM 795 O O . TYR A 1 96 ? -8.425 0.464 8.571 1.00 97.69 96 TYR A O 1
ATOM 803 N N . LEU A 1 97 ? -8.967 -1.501 9.521 1.00 98.31 97 LEU A N 1
ATOM 804 C CA . LEU A 1 97 ? -7.641 -1.805 10.051 1.00 98.31 97 LEU A CA 1
ATOM 805 C C . LEU A 1 97 ? -6.841 -2.683 9.087 1.00 98.31 97 LEU A C 1
ATOM 807 O O . LEU A 1 97 ? -7.136 -3.863 8.910 1.00 98.31 97 LEU A O 1
ATOM 811 N N . ASN A 1 98 ? -5.761 -2.126 8.538 1.00 98.25 98 ASN A N 1
ATOM 812 C CA . ASN A 1 98 ? -4.806 -2.854 7.712 1.00 98.25 98 ASN A CA 1
ATOM 813 C C . ASN A 1 98 ? -3.690 -3.491 8.548 1.00 98.25 98 ASN A C 1
ATOM 815 O O . ASN A 1 98 ? -2.746 -2.822 8.980 1.00 98.25 98 ASN A O 1
ATOM 819 N N . LEU A 1 99 ? -3.747 -4.813 8.681 1.00 97.00 99 LEU A N 1
ATOM 820 C CA . LEU A 1 99 ? -2.791 -5.634 9.427 1.00 97.00 99 LEU A CA 1
ATOM 821 C C . LEU A 1 99 ? -1.581 -6.088 8.590 1.00 97.00 99 LEU A C 1
ATOM 823 O O . LEU A 1 99 ? -0.806 -6.935 9.028 1.00 97.00 99 LEU A O 1
ATOM 827 N N . THR A 1 100 ? -1.407 -5.576 7.367 1.00 94.44 100 THR A N 1
ATOM 828 C CA . THR A 1 100 ? -0.345 -6.049 6.455 1.00 94.44 100 THR A CA 1
ATOM 829 C C . THR A 1 100 ? 1.053 -5.563 6.839 1.00 94.44 100 THR A C 1
ATOM 831 O O . THR A 1 100 ? 2.041 -6.233 6.536 1.00 94.44 100 THR A O 1
ATOM 834 N N . GLY A 1 101 ? 1.145 -4.382 7.454 1.00 91.62 101 GLY A N 1
ATOM 835 C CA . GLY A 1 101 ? 2.409 -3.773 7.865 1.00 91.62 101 GLY A CA 1
ATOM 836 C C . GLY A 1 101 ? 2.812 -4.102 9.303 1.00 91.62 101 GLY A C 1
ATOM 837 O O . GLY A 1 101 ? 2.231 -4.972 9.945 1.00 91.62 101 GLY A O 1
ATOM 838 N N . GLY A 1 102 ? 3.798 -3.357 9.808 1.00 90.94 102 GLY A N 1
ATOM 839 C CA . GLY A 1 102 ? 4.391 -3.555 11.131 1.00 90.94 102 GLY A CA 1
ATOM 840 C C . GLY A 1 102 ? 5.289 -4.785 11.252 1.00 90.94 102 GLY A C 1
ATOM 841 O O . GLY A 1 102 ? 5.455 -5.582 10.327 1.00 90.94 102 GLY A O 1
ATOM 842 N N . THR A 1 103 ? 5.895 -4.933 12.429 1.00 92.12 103 THR A N 1
ATOM 843 C CA . THR A 1 103 ? 6.464 -6.213 12.861 1.00 92.12 103 THR A CA 1
ATOM 844 C C . THR A 1 103 ? 5.335 -7.130 13.335 1.00 92.12 103 THR A C 1
ATOM 846 O O . THR A 1 103 ? 4.267 -6.660 13.715 1.00 92.12 103 THR A O 1
ATOM 849 N N . LYS A 1 104 ? 5.572 -8.447 13.391 1.00 93.62 104 LYS A N 1
ATOM 850 C CA . LYS A 1 104 ? 4.568 -9.396 13.912 1.00 93.62 104 LYS A CA 1
ATOM 851 C C . LYS A 1 104 ? 4.096 -9.034 15.322 1.00 93.62 104 LYS A C 1
ATOM 853 O O . LYS A 1 104 ? 2.910 -9.155 15.600 1.00 93.62 104 LYS A O 1
ATOM 858 N N . LEU A 1 105 ? 5.017 -8.590 16.183 1.00 94.62 105 LEU A N 1
ATOM 859 C CA . LEU A 1 105 ? 4.686 -8.162 17.539 1.00 94.62 105 LEU A CA 1
ATOM 860 C C . LEU A 1 105 ? 3.749 -6.951 17.506 1.00 94.62 105 LEU A C 1
ATOM 862 O O . LEU A 1 105 ? 2.684 -7.011 18.106 1.00 94.62 105 LEU A O 1
ATOM 866 N N . MET A 1 106 ? 4.087 -5.914 16.728 1.00 94.25 106 MET A N 1
ATOM 867 C CA . MET A 1 106 ? 3.222 -4.743 16.559 1.00 94.25 106 MET A CA 1
ATOM 868 C C . MET A 1 106 ? 1.832 -5.128 16.059 1.00 94.25 106 MET A C 1
ATOM 870 O O . MET A 1 106 ? 0.840 -4.721 16.652 1.00 94.25 106 MET A O 1
ATOM 874 N N . THR A 1 107 ? 1.751 -5.910 14.981 1.00 95.75 107 THR A N 1
ATOM 875 C CA . THR A 1 107 ? 0.474 -6.299 14.372 1.00 95.75 107 THR A CA 1
ATOM 876 C C . THR A 1 107 ? -0.405 -7.059 15.359 1.00 95.75 107 THR A C 1
ATOM 878 O O . THR A 1 107 ? -1.594 -6.767 15.444 1.00 95.75 107 THR A O 1
ATOM 881 N N . LEU A 1 108 ? 0.169 -7.991 16.130 1.00 96.44 108 LEU A N 1
ATOM 882 C CA . LEU A 1 108 ? -0.560 -8.732 17.161 1.00 96.44 108 LEU A CA 1
ATOM 883 C C . LEU A 1 108 ? -1.023 -7.820 18.300 1.00 96.44 108 LEU A C 1
ATOM 885 O O . LEU A 1 108 ? -2.193 -7.862 18.658 1.00 96.44 108 LEU A O 1
ATOM 889 N N . SER A 1 109 ? -0.149 -6.955 18.822 1.00 97.25 109 SER A N 1
ATOM 890 C CA . SER A 1 109 ? -0.514 -6.026 19.898 1.00 97.25 109 SER A CA 1
ATOM 891 C C . SER A 1 109 ? -1.602 -5.042 19.472 1.00 97.25 109 SER A C 1
ATOM 893 O O . SER A 1 109 ? -2.540 -4.800 20.218 1.00 97.25 109 SER A O 1
ATOM 895 N N . ILE A 1 110 ? -1.515 -4.501 18.256 1.00 98.06 110 ILE A N 1
ATOM 896 C CA . ILE A 1 110 ? -2.534 -3.598 17.709 1.00 98.06 110 ILE A CA 1
ATOM 897 C C . ILE A 1 110 ? -3.855 -4.351 17.536 1.00 98.06 110 ILE A C 1
ATOM 899 O O . ILE A 1 110 ? -4.895 -3.866 17.969 1.00 98.06 110 ILE A O 1
ATOM 903 N N . TYR A 1 111 ? -3.818 -5.551 16.951 1.00 97.56 111 TYR A N 1
ATOM 904 C CA . TYR A 1 111 ? -4.998 -6.400 16.799 1.00 97.56 111 TYR A CA 1
ATOM 905 C C . TYR A 1 111 ? -5.695 -6.679 18.140 1.00 97.56 111 TYR A C 1
ATOM 907 O O . TYR A 1 111 ? -6.910 -6.519 18.238 1.00 97.56 111 TYR A O 1
ATOM 915 N N . GLU A 1 112 ? -4.938 -7.036 19.181 1.00 97.12 112 GLU A N 1
ATOM 916 C CA . GLU A 1 112 ? -5.472 -7.271 20.528 1.00 97.12 112 GLU A CA 1
ATOM 917 C C . GLU A 1 112 ? -6.171 -6.035 21.110 1.00 97.12 112 GLU A C 1
ATOM 919 O O . GLU A 1 112 ? -7.268 -6.155 21.653 1.00 97.12 112 GLU A O 1
ATOM 924 N N . GLU A 1 113 ? -5.591 -4.843 20.966 1.00 97.94 113 GLU A N 1
ATOM 925 C CA . GLU A 1 113 ? -6.201 -3.613 21.486 1.00 97.94 113 GLU A CA 1
ATOM 926 C C . GLU A 1 113 ? -7.479 -3.218 20.727 1.00 97.94 113 GLU A C 1
ATOM 928 O O . GLU A 1 113 ? -8.429 -2.743 21.347 1.00 97.94 113 GLU A O 1
ATOM 933 N N . PHE A 1 114 ? -7.562 -3.464 19.415 1.00 97.62 114 PHE A N 1
ATOM 934 C CA . PHE A 1 114 ? -8.811 -3.265 18.665 1.00 97.62 114 PHE A CA 1
ATOM 935 C C . PHE A 1 114 ? -9.897 -4.284 19.052 1.00 97.62 114 PHE A C 1
ATOM 937 O O . PHE A 1 114 ? -11.066 -3.911 19.158 1.00 97.62 114 PHE A O 1
ATOM 944 N N . LEU A 1 115 ? -9.529 -5.535 19.358 1.00 96.19 115 LEU A N 1
ATOM 945 C CA . LEU A 1 115 ? -10.476 -6.510 19.912 1.00 96.19 115 LEU A CA 1
ATOM 946 C C . LEU A 1 115 ? -11.010 -6.078 21.283 1.00 96.19 115 LEU A C 1
ATOM 948 O O . LEU A 1 115 ? -12.187 -6.288 21.579 1.00 96.19 115 LEU A O 1
ATOM 952 N N . LEU A 1 116 ? -10.154 -5.507 22.137 1.00 96.88 116 LEU A N 1
ATOM 953 C CA . LEU A 1 116 ? -10.572 -4.957 23.428 1.00 96.88 116 LEU A CA 1
ATOM 954 C C . LEU A 1 116 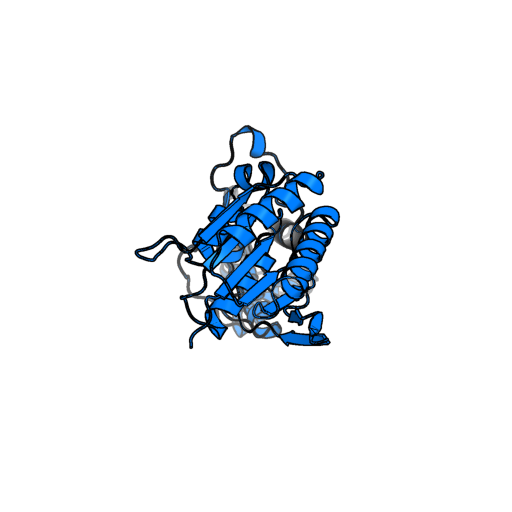? -11.503 -3.756 23.240 1.00 96.88 116 LEU A C 1
ATOM 956 O O . LEU A 1 116 ? -12.550 -3.709 23.882 1.00 96.88 116 LEU A O 1
ATOM 960 N N . LEU A 1 117 ? -11.186 -2.853 22.308 1.00 97.31 117 LEU A N 1
ATOM 961 C CA . LEU A 1 117 ? -12.031 -1.705 21.975 1.00 97.31 117 LEU A CA 1
ATOM 962 C C . LEU A 1 117 ? -13.451 -2.129 21.576 1.00 97.31 117 LEU A C 1
ATOM 964 O O . LEU A 1 117 ? -14.411 -1.571 22.098 1.00 97.31 117 LEU A O 1
ATOM 968 N N . GLU A 1 118 ? -13.604 -3.121 20.693 1.00 94.81 118 GLU A N 1
ATOM 969 C CA . GLU A 1 118 ? -14.930 -3.617 20.285 1.00 94.81 118 GLU A CA 1
ATOM 970 C C . GLU A 1 118 ? -15.719 -4.222 21.456 1.00 94.81 118 GLU A C 1
ATOM 972 O O . GLU A 1 118 ? -16.943 -4.095 21.515 1.00 94.81 118 GLU A O 1
ATOM 977 N N . ARG A 1 119 ? -15.033 -4.872 22.406 1.00 95.06 119 ARG A N 1
ATOM 978 C CA . ARG A 1 119 ? -15.663 -5.426 23.617 1.00 95.06 119 ARG A CA 1
ATOM 979 C C . ARG A 1 119 ? -16.110 -4.333 24.584 1.00 95.06 119 ARG A C 1
ATOM 981 O O . ARG A 1 119 ? -17.179 -4.452 25.174 1.00 95.06 119 ARG A O 1
ATOM 988 N N . GLU A 1 120 ? -15.296 -3.297 24.756 1.00 96.25 120 GLU A N 1
ATOM 989 C CA . GLU A 1 120 ? -15.569 -2.173 25.658 1.00 96.25 120 GLU A CA 1
ATOM 990 C C . GLU A 1 120 ? -16.575 -1.175 25.063 1.00 96.25 120 GLU A C 1
ATOM 992 O O . GLU A 1 120 ? -17.298 -0.510 25.806 1.00 96.25 120 GLU A O 1
ATOM 997 N N . ARG A 1 121 ? -16.648 -1.071 23.729 1.00 95.38 121 ARG A N 1
ATOM 998 C CA . ARG A 1 121 ? -17.498 -0.115 23.003 1.00 95.38 121 ARG A CA 1
ATOM 999 C C . ARG A 1 121 ? -18.308 -0.808 21.898 1.00 95.38 121 ARG A C 1
ATOM 1001 O O . ARG A 1 121 ? -17.920 -0.756 20.732 1.00 95.38 121 ARG A O 1
ATOM 1008 N N . PRO A 1 122 ? -19.476 -1.397 22.219 1.00 91.25 122 PRO A N 1
ATOM 1009 C CA . PRO A 1 122 ? -20.269 -2.190 21.269 1.00 91.25 122 PRO A CA 1
ATOM 1010 C C . PRO A 1 122 ? -20.781 -1.440 20.027 1.00 91.25 122 PRO A C 1
ATOM 1012 O O . PRO A 1 122 ? -21.218 -2.065 19.063 1.00 91.25 122 PRO A O 1
ATOM 1015 N N . ASN A 1 123 ? -20.781 -0.103 20.042 1.00 92.88 123 ASN A N 1
ATOM 1016 C CA . ASN A 1 123 ? -21.148 0.728 18.893 1.00 92.88 123 ASN A CA 1
ATOM 1017 C C . ASN A 1 123 ? -20.012 0.870 17.864 1.00 92.88 123 ASN A C 1
ATOM 1019 O O . ASN A 1 123 ? -20.290 1.211 16.708 1.00 92.88 123 ASN A O 1
ATOM 1023 N N . VAL A 1 124 ? -18.768 0.591 18.266 1.00 96.00 124 VAL A N 1
ATOM 1024 C CA . VAL A 1 124 ? -17.591 0.621 17.398 1.00 96.00 124 VAL A CA 1
ATOM 1025 C C . VAL A 1 124 ? -17.550 -0.637 16.534 1.00 96.00 124 VAL A C 1
ATOM 1027 O O . VAL A 1 124 ? -17.698 -1.753 17.025 1.00 96.00 124 VAL A O 1
ATOM 1030 N N . ILE A 1 125 ? -17.333 -0.456 15.233 1.00 95.44 125 ILE A N 1
ATOM 1031 C CA . ILE A 1 125 ? -17.122 -1.549 14.278 1.00 95.44 125 ILE A CA 1
ATOM 1032 C C . ILE A 1 125 ? -15.667 -1.528 13.835 1.00 95.44 125 ILE A C 1
ATOM 1034 O O . ILE A 1 125 ? -15.158 -0.474 13.458 1.00 95.44 125 ILE A O 1
ATOM 1038 N N . VAL A 1 126 ? -15.013 -2.688 13.827 1.00 97.31 126 VAL A N 1
ATOM 1039 C CA . VAL A 1 126 ? -13.672 -2.837 13.259 1.00 97.31 126 VAL A CA 1
ATOM 1040 C C . VAL A 1 126 ? -13.691 -3.887 12.149 1.00 97.31 126 VAL A C 1
ATOM 1042 O O . VAL A 1 126 ? -14.082 -5.038 12.359 1.00 97.31 126 VAL A O 1
ATOM 1045 N N . HIS A 1 127 ? -13.251 -3.473 10.964 1.00 96.69 127 HIS A N 1
ATOM 1046 C CA . HIS A 1 127 ? -12.965 -4.325 9.814 1.00 96.69 127 HIS A CA 1
ATOM 1047 C C . HIS A 1 127 ? -11.480 -4.692 9.852 1.00 96.69 127 HIS A C 1
ATOM 1049 O O . HIS A 1 127 ? -10.619 -3.812 9.801 1.00 96.69 127 HIS A O 1
ATOM 1055 N N . TYR A 1 128 ? -11.175 -5.983 9.973 1.00 97.69 128 TYR A N 1
ATOM 1056 C CA . TYR A 1 128 ? -9.803 -6.482 10.098 1.00 97.69 128 TYR A CA 1
ATOM 1057 C C . TYR A 1 128 ? -9.325 -7.021 8.759 1.00 97.69 128 TYR A C 1
ATOM 1059 O O . TYR A 1 128 ? -9.684 -8.136 8.378 1.00 97.69 128 TYR A O 1
ATOM 1067 N N . ASP A 1 129 ? -8.488 -6.254 8.073 1.00 97.81 129 ASP A N 1
ATOM 1068 C CA . ASP A 1 129 ? -8.074 -6.540 6.709 1.00 97.81 129 ASP A CA 1
ATOM 1069 C C . ASP A 1 129 ? -6.580 -6.866 6.609 1.00 97.81 129 ASP A C 1
ATOM 1071 O O . ASP A 1 129 ? -5.723 -6.306 7.296 1.00 97.81 129 ASP A O 1
ATOM 1075 N N . TYR A 1 130 ? -6.250 -7.775 5.696 1.00 96.69 130 TYR A N 1
ATOM 1076 C CA . TYR A 1 130 ? -4.882 -8.124 5.332 1.00 96.69 130 TYR A CA 1
ATOM 1077 C C . TYR A 1 130 ? -4.757 -8.268 3.821 1.00 96.69 130 TYR A C 1
ATOM 1079 O O . TYR A 1 130 ? -5.621 -8.853 3.170 1.00 96.69 130 TYR A O 1
ATOM 1087 N N . LEU A 1 131 ? -3.664 -7.758 3.259 1.00 95.00 131 LEU A N 1
ATOM 1088 C CA . LEU A 1 131 ? -3.336 -7.857 1.844 1.00 95.00 131 LEU A CA 1
ATOM 1089 C C . LEU A 1 131 ? -2.188 -8.857 1.698 1.00 95.00 131 LEU A C 1
ATOM 1091 O O . LEU A 1 131 ? -1.023 -8.492 1.886 1.00 95.00 131 LEU A O 1
ATOM 1095 N N . PRO A 1 132 ? -2.468 -10.126 1.350 1.00 87.88 132 PRO A N 1
ATOM 1096 C CA . PRO A 1 132 ? -1.413 -11.085 1.100 1.00 87.88 132 PRO A CA 1
ATOM 1097 C C . PRO A 1 132 ? -0.511 -10.578 -0.016 1.00 87.88 132 PRO A C 1
ATOM 1099 O O . PRO A 1 132 ? -0.985 -10.145 -1.074 1.00 87.88 132 PRO A O 1
ATOM 1102 N N . ALA A 1 133 ? 0.797 -10.690 0.210 1.00 79.38 133 ALA A N 1
ATOM 1103 C CA . ALA A 1 133 ? 1.774 -10.417 -0.826 1.00 79.38 133 ALA A CA 1
ATOM 1104 C C . ALA A 1 133 ? 1.372 -11.168 -2.098 1.00 79.38 133 ALA A C 1
ATOM 1106 O O . ALA A 1 133 ? 0.988 -12.340 -2.035 1.00 79.38 133 ALA A O 1
ATOM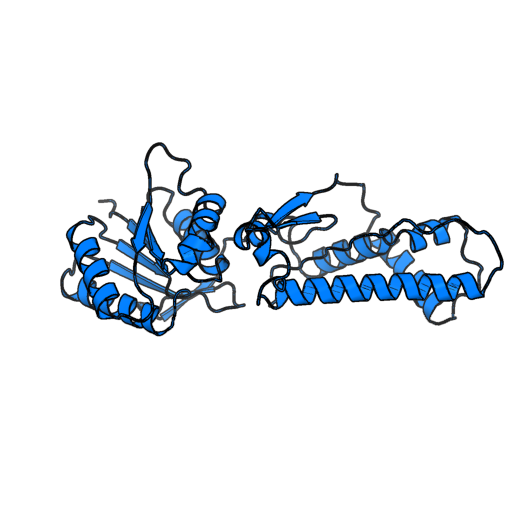 1107 N N . ASN A 1 134 ? 1.489 -10.491 -3.239 1.00 74.38 134 ASN A N 1
ATOM 1108 C CA . ASN A 1 134 ? 1.408 -11.128 -4.548 1.00 74.38 134 ASN A CA 1
ATOM 1109 C C . ASN A 1 134 ? 0.023 -11.694 -4.929 1.00 74.38 134 ASN A C 1
ATOM 1111 O O . ASN A 1 134 ? -0.090 -12.526 -5.818 1.00 74.38 134 ASN A O 1
ATOM 1115 N N . LYS A 1 135 ? -1.062 -11.275 -4.261 1.00 77.56 135 LYS A N 1
ATOM 1116 C CA . LYS A 1 135 ? -2.410 -11.792 -4.574 1.00 77.56 135 LYS A CA 1
ATOM 1117 C C . LYS A 1 135 ? -3.417 -10.747 -5.041 1.00 77.56 135 LYS A C 1
ATOM 1119 O O . LYS A 1 135 ? -4.454 -11.140 -5.550 1.00 77.56 135 LYS A O 1
ATOM 1124 N N . ASN A 1 136 ? -3.122 -9.448 -4.914 1.00 85.94 136 ASN A N 1
ATOM 1125 C CA . ASN A 1 136 ? -4.047 -8.348 -5.242 1.00 85.94 136 ASN A CA 1
ATOM 1126 C C . ASN A 1 136 ? -5.468 -8.546 -4.669 1.00 85.94 136 ASN A C 1
ATOM 1128 O O . ASN A 1 136 ? -6.462 -8.214 -5.311 1.00 85.94 136 ASN A O 1
ATOM 1132 N N . ILE A 1 137 ? -5.554 -9.093 -3.457 1.00 92.81 137 ILE A N 1
ATOM 1133 C CA . ILE A 1 137 ? -6.806 -9.291 -2.725 1.00 92.81 137 ILE A CA 1
ATOM 1134 C C . ILE A 1 137 ? -6.706 -8.644 -1.349 1.00 92.81 137 ILE A C 1
ATOM 1136 O O . ILE A 1 137 ? -5.617 -8.573 -0.776 1.00 92.81 137 ILE A O 1
ATOM 1140 N N . ILE A 1 138 ? -7.854 -8.253 -0.809 1.00 96.38 138 ILE A N 1
ATOM 1141 C CA . ILE A 1 138 ? -8.051 -7.993 0.614 1.00 96.38 138 ILE A CA 1
ATOM 1142 C C . ILE A 1 138 ? -8.709 -9.234 1.218 1.00 96.38 138 ILE A C 1
ATOM 1144 O O . ILE A 1 138 ? -9.694 -9.755 0.686 1.00 96.38 138 ILE A O 1
ATOM 1148 N N . TYR A 1 139 ? -8.143 -9.721 2.315 1.00 96.44 139 TYR A N 1
ATOM 1149 C CA . TYR A 1 139 ? -8.734 -10.743 3.162 1.00 96.44 139 TYR A CA 1
ATOM 1150 C C . TYR A 1 139 ? -9.249 -10.102 4.445 1.00 96.44 139 TYR A C 1
ATOM 1152 O O . TYR A 1 139 ? -8.448 -9.586 5.223 1.00 96.44 139 TYR A O 1
ATOM 1160 N N . SER A 1 140 ? -10.560 -10.165 4.653 1.00 95.38 140 SER A N 1
ATOM 1161 C CA . SER A 1 140 ? -11.223 -9.638 5.842 1.00 95.38 140 SER A CA 1
ATOM 1162 C C . SER A 1 140 ? -11.442 -10.789 6.828 1.00 95.38 140 SER A C 1
ATOM 1164 O O . SER A 1 140 ? -12.192 -11.730 6.541 1.00 95.38 140 SER A O 1
ATOM 1166 N N . PHE A 1 141 ? -10.710 -10.777 7.947 1.00 86.94 141 PHE A N 1
ATOM 1167 C CA . PHE A 1 141 ? -10.618 -11.915 8.873 1.00 86.94 141 PHE A CA 1
ATOM 1168 C C . PHE A 1 141 ? -11.951 -12.234 9.543 1.00 86.94 141 PHE A C 1
ATOM 1170 O O . PHE A 1 141 ? -12.321 -13.402 9.645 1.00 86.94 141 PHE A O 1
ATOM 1177 N N . LYS A 1 142 ? -12.665 -11.198 9.992 1.00 86.56 142 LYS A N 1
ATOM 1178 C CA . LYS A 1 142 ? -13.900 -11.330 10.771 1.00 86.56 142 LYS A CA 1
ATOM 1179 C C . LYS A 1 142 ? -15.039 -11.889 9.920 1.00 86.56 142 LYS A C 1
ATOM 1181 O O . LYS A 1 142 ? -15.801 -12.736 10.371 1.00 86.56 142 LYS A O 1
ATOM 1186 N N . GLU A 1 143 ? -15.106 -11.469 8.662 1.00 88.00 143 GLU A N 1
ATOM 1187 C CA . GLU A 1 143 ? -16.106 -11.900 7.688 1.00 88.00 143 GLU A CA 1
ATOM 1188 C C . GLU A 1 143 ? -15.715 -13.206 6.988 1.00 88.00 143 GLU A C 1
ATOM 1190 O O . GLU A 1 143 ? -16.545 -13.784 6.285 1.00 88.00 143 GLU A O 1
ATOM 1195 N N . ASN A 1 144 ? -14.461 -13.651 7.138 1.00 91.25 144 ASN A N 1
ATOM 1196 C CA . ASN A 1 144 ? -13.864 -14.752 6.381 1.00 91.25 144 ASN A CA 1
ATOM 1197 C C . ASN A 1 144 ? -14.080 -14.588 4.861 1.00 91.25 144 ASN A C 1
ATOM 1199 O O . ASN A 1 144 ? -14.450 -15.524 4.146 1.00 91.25 144 ASN A O 1
ATOM 1203 N N . LYS A 1 145 ? -13.889 -13.360 4.362 1.00 94.06 145 LYS A N 1
ATOM 1204 C CA . LYS A 1 145 ? -14.132 -12.996 2.960 1.00 94.06 145 LYS A CA 1
ATOM 1205 C C . LYS A 1 145 ? -12.856 -12.562 2.264 1.00 94.06 145 LYS A C 1
ATOM 1207 O O . LYS A 1 145 ? -11.956 -11.971 2.851 1.00 94.06 145 LYS A O 1
ATOM 1212 N N . ARG A 1 146 ? -12.803 -12.856 0.966 1.00 94.56 146 ARG A N 1
ATOM 1213 C CA . ARG A 1 146 ? -11.772 -12.371 0.046 1.00 94.56 146 ARG A CA 1
ATOM 1214 C C . ARG A 1 146 ? -12.440 -11.475 -0.978 1.00 94.56 146 ARG A C 1
ATOM 1216 O O . ARG A 1 146 ? -13.430 -11.889 -1.577 1.00 94.56 146 ARG A O 1
ATOM 1223 N N . ARG A 1 147 ? -11.881 -10.288 -1.195 1.00 93.56 147 ARG A N 1
ATOM 1224 C CA . ARG A 1 147 ? -12.271 -9.405 -2.297 1.00 93.56 147 ARG A CA 1
ATOM 1225 C C . ARG A 1 147 ? -11.056 -9.030 -3.127 1.00 93.56 147 ARG A C 1
ATOM 1227 O O . ARG A 1 147 ? -9.973 -8.830 -2.582 1.00 93.56 147 ARG A O 1
ATOM 1234 N N . GLU A 1 148 ? -11.221 -8.986 -4.442 1.00 94.38 148 GLU A N 1
ATOM 1235 C CA . GLU A 1 148 ? -10.179 -8.484 -5.335 1.00 94.38 148 GLU A CA 1
ATOM 1236 C C . GLU A 1 148 ? -10.040 -6.974 -5.166 1.00 94.38 148 GLU A C 1
ATOM 1238 O O . GLU A 1 148 ? -11.042 -6.265 -5.100 1.00 94.38 148 GLU A O 1
ATOM 1243 N N . LEU A 1 149 ? -8.799 -6.490 -5.124 1.00 91.38 149 LEU A N 1
ATOM 1244 C CA . LEU A 1 149 ? -8.529 -5.061 -5.222 1.00 91.38 149 LEU A CA 1
ATOM 1245 C C . LEU A 1 149 ? -8.946 -4.585 -6.611 1.00 91.38 149 LEU A C 1
ATOM 1247 O O . LEU A 1 149 ? -8.521 -5.162 -7.621 1.00 91.38 149 LEU A O 1
ATOM 125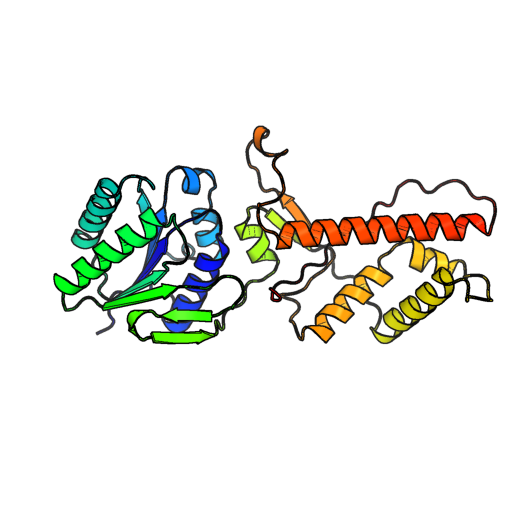1 N N . LYS A 1 150 ? -9.722 -3.507 -6.679 1.00 91.56 150 LYS A N 1
ATOM 1252 C CA . LYS A 1 150 ? -10.050 -2.825 -7.937 1.00 91.56 150 LYS A CA 1
ATOM 1253 C C . LYS A 1 150 ? -8.997 -1.780 -8.265 1.00 91.56 150 LYS A C 1
ATOM 1255 O O . LYS A 1 150 ? -8.641 -1.604 -9.432 1.00 91.56 150 LYS A O 1
ATOM 1260 N N . VAL A 1 151 ? -8.443 -1.141 -7.240 1.00 89.56 151 VAL A N 1
ATOM 1261 C CA . VAL A 1 151 ? -7.391 -0.145 -7.384 1.00 89.56 151 VAL A CA 1
ATOM 1262 C C . VAL A 1 151 ? -6.127 -0.772 -7.968 1.00 89.56 151 VAL A C 1
ATOM 1264 O O . VAL A 1 151 ? -5.723 -1.900 -7.663 1.00 89.56 151 VAL A O 1
ATOM 1267 N N . ARG A 1 152 ? -5.474 -0.004 -8.838 1.00 85.75 152 ARG A N 1
ATOM 1268 C CA . ARG A 1 152 ? -4.144 -0.285 -9.373 1.00 85.75 152 ARG A CA 1
ATOM 1269 C C . ARG A 1 152 ? -3.232 0.889 -9.050 1.00 85.75 152 ARG A C 1
ATOM 1271 O O . ARG A 1 152 ? -3.683 2.027 -8.952 1.00 85.75 152 ARG A O 1
ATOM 1278 N N . ILE A 1 153 ? -1.948 0.594 -8.896 1.00 84.94 153 ILE A N 1
ATOM 1279 C CA . ILE A 1 153 ? -0.904 1.609 -8.771 1.00 84.94 153 ILE A CA 1
ATOM 1280 C C . ILE A 1 153 ? -0.182 1.757 -10.101 1.00 84.94 153 ILE A C 1
ATOM 1282 O O . ILE A 1 153 ? 0.070 0.772 -10.798 1.00 84.94 153 ILE A O 1
ATOM 1286 N N . SER A 1 154 ? 0.168 2.990 -10.441 1.00 86.06 154 SER A N 1
ATOM 1287 C CA . SER A 1 154 ? 1.018 3.249 -11.598 1.00 86.06 154 SER A CA 1
ATOM 1288 C C . SER A 1 154 ? 2.483 2.926 -11.312 1.00 86.06 154 SER A C 1
ATOM 1290 O O . SER A 1 154 ? 2.920 2.897 -10.159 1.00 86.06 154 SER A O 1
ATOM 1292 N N . ILE A 1 155 ? 3.284 2.767 -12.370 1.00 81.56 155 ILE A N 1
ATOM 1293 C CA . ILE A 1 155 ? 4.749 2.655 -12.248 1.00 81.56 155 ILE A CA 1
ATOM 1294 C C . ILE A 1 155 ? 5.331 3.833 -11.464 1.00 81.56 155 ILE A C 1
ATOM 1296 O O . ILE A 1 155 ? 6.191 3.648 -10.604 1.00 81.56 155 ILE A O 1
ATOM 1300 N N . ARG A 1 156 ? 4.852 5.048 -11.754 1.00 85.06 156 ARG A N 1
ATOM 1301 C CA . ARG A 1 156 ? 5.287 6.264 -11.064 1.00 85.06 156 ARG A CA 1
ATOM 1302 C C . ARG A 1 156 ? 5.024 6.150 -9.566 1.00 85.06 156 ARG A C 1
ATOM 1304 O O . ARG A 1 156 ? 5.947 6.322 -8.781 1.00 85.06 156 ARG A O 1
ATOM 1311 N N . GLU A 1 157 ? 3.795 5.821 -9.185 1.00 89.88 157 GLU A N 1
ATOM 1312 C CA . GLU A 1 157 ? 3.401 5.691 -7.778 1.00 89.88 157 GLU A CA 1
ATOM 1313 C C . GLU A 1 157 ? 4.195 4.603 -7.066 1.00 89.88 157 GLU A C 1
ATOM 1315 O O . GLU A 1 157 ? 4.650 4.820 -5.947 1.00 89.88 157 GLU A O 1
ATOM 1320 N N . TYR A 1 158 ? 4.425 3.465 -7.724 1.00 87.50 158 TYR A N 1
ATOM 1321 C CA . TYR A 1 158 ? 5.250 2.404 -7.163 1.00 87.50 158 TYR A CA 1
ATOM 1322 C C . TYR A 1 158 ? 6.651 2.920 -6.813 1.00 87.50 158 TYR A C 1
ATOM 1324 O O . TYR A 1 158 ? 7.115 2.756 -5.689 1.00 87.50 158 TYR A O 1
ATOM 1332 N N . PHE A 1 159 ? 7.329 3.593 -7.742 1.00 83.94 159 PHE A N 1
ATOM 1333 C CA . PHE A 1 159 ? 8.667 4.128 -7.482 1.00 83.94 159 PHE A CA 1
ATOM 1334 C C . PHE A 1 159 ? 8.690 5.236 -6.445 1.00 83.94 159 PHE A C 1
ATOM 1336 O O . PHE A 1 159 ? 9.576 5.249 -5.587 1.00 83.94 159 PHE A O 1
ATOM 1343 N N . GLU A 1 160 ? 7.714 6.136 -6.501 1.00 89.12 160 GLU A N 1
ATOM 1344 C CA . GLU A 1 160 ? 7.582 7.208 -5.525 1.00 89.12 160 GLU A CA 1
ATOM 1345 C C . GLU A 1 160 ? 7.379 6.636 -4.116 1.00 89.12 160 GLU A C 1
ATOM 1347 O O . GLU A 1 160 ? 7.960 7.160 -3.164 1.00 89.12 160 GLU A O 1
ATOM 1352 N N . ALA A 1 161 ? 6.686 5.498 -3.980 1.00 87.94 161 ALA A N 1
ATOM 1353 C CA . ALA A 1 161 ? 6.514 4.796 -2.709 1.00 87.94 161 ALA A CA 1
ATOM 1354 C C . ALA A 1 161 ? 7.856 4.326 -2.114 1.00 87.94 161 ALA A C 1
ATOM 1356 O O . ALA A 1 161 ? 8.063 4.366 -0.897 1.00 87.94 161 ALA A O 1
ATOM 1357 N N . TYR A 1 162 ? 8.820 3.969 -2.967 1.00 84.81 162 TYR A N 1
ATOM 1358 C CA . TYR A 1 162 ? 10.179 3.585 -2.565 1.00 84.81 162 TYR A CA 1
ATOM 1359 C C . TYR A 1 162 ? 11.192 4.743 -2.589 1.00 84.81 162 TYR A C 1
ATOM 1361 O O . TYR A 1 162 ? 12.383 4.517 -2.366 1.00 84.81 162 TYR A O 1
ATOM 1369 N N . GLY A 1 163 ? 10.744 5.987 -2.790 1.00 83.62 163 GLY A N 1
ATOM 1370 C CA . GLY A 1 163 ? 11.604 7.174 -2.741 1.00 83.62 163 GLY A CA 1
ATOM 1371 C C . GLY A 1 163 ? 12.385 7.435 -4.028 1.00 83.62 163 GLY A C 1
ATOM 1372 O O . GLY A 1 163 ? 13.464 8.032 -3.991 1.00 83.62 163 GLY A O 1
ATOM 1373 N N . TYR A 1 164 ? 11.857 6.993 -5.166 1.00 83.50 164 TYR A N 1
ATOM 1374 C CA . TYR A 1 164 ? 12.413 7.281 -6.482 1.00 83.50 164 TYR A CA 1
ATOM 1375 C C . TYR A 1 164 ? 11.506 8.233 -7.257 1.00 83.50 164 TYR A C 1
ATOM 1377 O O . TYR A 1 164 ? 10.290 8.068 -7.290 1.00 83.50 164 TYR A O 1
ATOM 1385 N N . ALA A 1 165 ? 12.107 9.221 -7.911 1.00 80.19 165 ALA A N 1
ATOM 1386 C CA . ALA A 1 165 ? 11.432 10.052 -8.887 1.00 80.19 165 ALA A CA 1
ATOM 1387 C C . ALA A 1 165 ? 11.511 9.375 -10.253 1.00 80.19 165 ALA A C 1
ATOM 1389 O O . ALA A 1 165 ? 12.556 8.855 -10.651 1.00 80.19 165 ALA A O 1
ATOM 1390 N N . VAL A 1 166 ? 10.390 9.406 -10.968 1.00 78.94 166 VAL A N 1
ATOM 1391 C CA . VAL A 1 166 ? 10.272 8.857 -12.316 1.00 78.94 166 VAL A CA 1
ATOM 1392 C C . VAL A 1 166 ? 9.973 9.987 -13.286 1.00 78.94 166 VAL A C 1
ATOM 1394 O O . VAL A 1 166 ? 8.955 10.676 -13.165 1.00 78.94 166 VAL A O 1
ATOM 1397 N N . THR A 1 167 ? 10.844 10.164 -14.274 1.00 77.94 167 THR A N 1
ATOM 1398 C CA . THR A 1 167 ? 10.593 11.044 -15.417 1.00 77.94 167 THR A CA 1
ATOM 1399 C C . THR A 1 167 ? 10.503 10.220 -16.697 1.00 77.94 167 THR A C 1
ATOM 1401 O O . THR A 1 167 ? 11.373 9.408 -17.011 1.00 77.94 167 THR A O 1
ATOM 1404 N N . SER A 1 168 ? 9.405 10.391 -17.433 1.00 68.44 168 SER A N 1
ATOM 1405 C CA . SER A 1 168 ? 9.260 9.826 -18.773 1.00 68.44 168 SER A CA 1
ATOM 1406 C C . SER A 1 168 ? 10.060 10.675 -19.752 1.00 68.44 168 SER A C 1
ATOM 1408 O O . SER A 1 168 ? 9.874 11.893 -19.797 1.00 68.44 168 SER A O 1
ATOM 1410 N N . ARG A 1 169 ? 10.911 10.055 -20.573 1.00 64.94 169 ARG A N 1
ATOM 1411 C CA . ARG A 1 169 ? 11.353 10.717 -21.810 1.00 64.94 169 ARG A CA 1
ATOM 1412 C C . ARG A 1 169 ? 10.167 10.824 -22.777 1.00 64.94 169 ARG A C 1
ATOM 1414 O O . ARG A 1 169 ? 9.205 10.065 -22.647 1.00 64.94 169 ARG A O 1
ATOM 1421 N N . ALA A 1 170 ? 10.201 11.804 -23.683 1.00 57.69 170 ALA A N 1
ATOM 1422 C CA . ALA A 1 170 ? 9.116 12.055 -24.633 1.00 57.69 170 ALA A CA 1
ATOM 1423 C C . ALA A 1 170 ? 8.677 10.760 -25.342 1.00 57.69 170 ALA A C 1
ATOM 1425 O O . ALA A 1 170 ? 9.508 9.901 -25.648 1.00 57.69 170 ALA A O 1
ATOM 1426 N N . LYS A 1 171 ? 7.365 10.613 -25.578 1.00 59.03 171 LYS A N 1
ATOM 1427 C CA . LYS A 1 171 ? 6.814 9.490 -26.346 1.00 59.03 171 LYS A CA 1
ATOM 1428 C C . LYS A 1 171 ? 7.299 9.612 -27.787 1.00 59.03 171 LYS A C 1
ATOM 1430 O O . LYS A 1 171 ? 6.743 10.376 -28.566 1.00 59.03 171 LYS A O 1
ATOM 1435 N N . GLU A 1 172 ? 8.342 8.873 -28.126 1.00 63.62 172 GLU A N 1
ATOM 1436 C CA . GLU A 1 172 ? 8.708 8.652 -29.519 1.00 63.62 172 GLU A CA 1
ATOM 1437 C C . GLU A 1 172 ? 7.724 7.657 -30.148 1.00 63.62 172 GLU A C 1
ATOM 1439 O O . GLU A 1 172 ? 7.227 6.747 -29.473 1.00 63.62 172 GLU A O 1
ATOM 1444 N N . GLU A 1 173 ? 7.433 7.824 -31.440 1.00 67.25 173 GLU A N 1
ATOM 1445 C CA . GLU A 1 173 ? 6.604 6.868 -32.172 1.00 67.25 173 GLU A CA 1
ATOM 1446 C C . GLU A 1 173 ? 7.190 5.457 -32.065 1.00 67.25 173 GLU A C 1
ATOM 1448 O O . GLU A 1 173 ? 8.396 5.234 -32.211 1.00 67.25 173 GLU A O 1
ATOM 1453 N N . THR A 1 174 ? 6.308 4.501 -31.774 1.00 71.00 174 THR A N 1
ATOM 1454 C CA . THR A 1 174 ? 6.655 3.081 -31.680 1.00 71.00 174 THR A CA 1
ATOM 1455 C C . THR A 1 174 ? 6.382 2.430 -33.021 1.00 71.00 174 THR A C 1
ATOM 1457 O O . THR A 1 174 ? 5.310 2.626 -33.597 1.00 71.00 174 THR A O 1
ATOM 1460 N N . LEU A 1 175 ? 7.314 1.608 -33.502 1.00 78.25 175 LEU A N 1
ATOM 1461 C CA . LEU A 1 175 ? 7.048 0.763 -34.662 1.00 78.25 175 LEU A CA 1
ATOM 1462 C C . LEU A 1 175 ? 5.872 -0.184 -34.378 1.00 78.25 175 LEU A C 1
ATOM 1464 O O . LEU A 1 175 ? 5.644 -0.616 -33.249 1.00 78.25 175 LEU A O 1
ATOM 1468 N N . LYS A 1 176 ? 5.119 -0.548 -35.419 1.00 85.38 176 LYS A N 1
ATOM 1469 C CA . LYS A 1 176 ? 4.025 -1.519 -35.280 1.00 85.38 176 LYS A CA 1
ATOM 1470 C C . LYS A 1 176 ? 4.577 -2.859 -34.778 1.00 85.38 176 LYS A C 1
ATOM 1472 O O . LYS A 1 176 ? 5.601 -3.319 -35.274 1.00 85.38 176 LYS A O 1
ATOM 1477 N N . PHE A 1 177 ? 3.852 -3.534 -33.881 1.00 84.88 177 PHE A N 1
ATOM 1478 C CA . PHE A 1 177 ? 4.282 -4.816 -33.297 1.00 84.88 177 PHE A CA 1
ATOM 1479 C C . PHE A 1 177 ? 4.703 -5.864 -34.338 1.00 84.88 177 PHE A C 1
ATOM 1481 O O . PHE A 1 177 ? 5.704 -6.542 -34.149 1.00 84.88 177 PHE A O 1
ATOM 1488 N N . LYS A 1 178 ? 4.002 -5.942 -35.477 1.00 87.25 178 LYS A N 1
ATOM 1489 C CA . LYS A 1 178 ? 4.373 -6.839 -36.582 1.00 87.25 178 LYS A CA 1
ATOM 1490 C C . LYS A 1 178 ? 5.787 -6.563 -37.113 1.00 87.25 178 LYS A C 1
ATOM 1492 O O . LYS A 1 178 ? 6.556 -7.493 -37.308 1.00 87.25 178 LYS A O 1
ATOM 1497 N N . VAL A 1 179 ? 6.143 -5.289 -37.284 1.00 85.38 179 VAL A N 1
ATOM 1498 C CA . VAL A 1 179 ? 7.484 -4.873 -37.731 1.00 85.38 179 VAL A CA 1
ATOM 1499 C C . VAL A 1 179 ? 8.530 -5.243 -36.678 1.00 85.38 179 VAL A C 1
ATOM 1501 O O . VAL A 1 179 ? 9.584 -5.774 -37.006 1.00 85.38 179 VAL A O 1
ATOM 1504 N N . LEU A 1 180 ? 8.218 -5.019 -35.400 1.00 84.50 180 LEU A N 1
ATOM 1505 C CA . LEU A 1 180 ? 9.089 -5.385 -34.280 1.00 84.50 180 LEU A CA 1
ATOM 1506 C C . LEU A 1 180 ? 9.325 -6.904 -34.199 1.00 84.50 180 LEU A C 1
ATOM 1508 O O . LEU A 1 180 ? 10.440 -7.346 -33.933 1.00 84.50 180 LEU A O 1
ATOM 1512 N N . GLN A 1 181 ? 8.293 -7.701 -34.474 1.00 84.69 181 GLN A N 1
ATOM 1513 C CA . GLN A 1 181 ? 8.377 -9.158 -34.520 1.00 84.69 181 GLN A CA 1
ATOM 1514 C C . GLN A 1 181 ? 9.238 -9.645 -35.696 1.00 84.69 181 GLN A C 1
ATOM 1516 O O . GLN A 1 181 ? 10.091 -10.508 -35.511 1.00 84.69 181 GLN A O 1
ATOM 1521 N N . GLU A 1 182 ? 9.092 -9.047 -36.881 1.00 85.31 182 GLU A N 1
ATOM 1522 C CA . GLU A 1 182 ? 9.940 -9.354 -38.041 1.00 85.31 182 GLU A CA 1
ATOM 1523 C C . GLU A 1 182 ? 11.424 -9.030 -37.779 1.00 85.31 182 GLU A C 1
ATOM 1525 O O . GLU A 1 182 ? 12.310 -9.786 -38.195 1.00 85.31 182 GLU A O 1
ATOM 1530 N N . LEU A 1 183 ? 11.705 -7.936 -37.057 1.00 81.81 183 LEU A N 1
ATOM 1531 C CA . LEU A 1 183 ? 13.058 -7.593 -36.604 1.00 81.81 183 LEU A CA 1
ATOM 1532 C C . LEU A 1 183 ? 13.605 -8.635 -35.620 1.00 81.81 183 LEU A C 1
ATOM 1534 O O . LEU A 1 183 ? 14.751 -9.063 -35.766 1.00 81.81 183 LEU A O 1
ATOM 1538 N N . LEU A 1 184 ? 12.792 -9.108 -34.667 1.00 81.25 184 LEU A N 1
ATOM 1539 C CA . LEU A 1 184 ? 13.201 -10.172 -33.746 1.00 81.25 184 LEU A CA 1
ATOM 1540 C C . LEU A 1 184 ? 13.514 -11.479 -34.485 1.00 81.25 184 LEU A C 1
ATOM 1542 O O . LEU A 1 184 ? 14.560 -12.083 -34.246 1.00 81.25 184 LEU A O 1
ATOM 1546 N N . ASP A 1 185 ? 12.651 -11.905 -35.405 1.00 82.19 185 ASP A N 1
ATOM 1547 C CA . ASP A 1 185 ? 12.853 -13.134 -36.176 1.00 82.19 185 ASP A CA 1
ATOM 1548 C C . ASP A 1 185 ? 14.144 -13.071 -37.002 1.00 82.19 185 ASP A C 1
ATOM 1550 O O . ASP A 1 185 ? 14.899 -14.048 -37.094 1.00 82.19 185 ASP A O 1
ATOM 1554 N N . ARG A 1 186 ? 14.432 -11.905 -37.595 1.00 78.06 186 ARG A N 1
ATOM 1555 C CA . ARG A 1 186 ? 15.682 -11.663 -38.325 1.00 78.06 186 ARG A CA 1
ATOM 1556 C C . ARG A 1 186 ? 16.886 -11.697 -37.384 1.00 78.06 186 ARG A C 1
ATOM 1558 O O . ARG A 1 186 ? 17.864 -12.381 -37.691 1.00 78.06 186 ARG A O 1
ATOM 1565 N N . TYR A 1 187 ? 16.795 -11.043 -36.228 1.00 75.06 187 TYR A N 1
ATOM 1566 C CA . TYR A 1 187 ? 17.827 -11.050 -35.191 1.00 75.06 187 TYR A CA 1
ATOM 1567 C C . TYR A 1 187 ? 18.154 -12.471 -34.702 1.00 75.06 187 TYR A C 1
ATOM 1569 O O . TYR A 1 187 ? 19.323 -12.859 -34.659 1.00 75.06 187 TYR A O 1
ATOM 1577 N N . ILE A 1 188 ? 17.140 -13.302 -34.434 1.00 73.62 188 ILE A N 1
ATOM 1578 C CA . ILE A 1 188 ? 17.320 -14.711 -34.047 1.00 73.62 188 ILE A CA 1
ATOM 1579 C C . ILE A 1 188 ? 18.029 -15.496 -35.160 1.00 73.62 188 ILE A C 1
ATOM 1581 O O . ILE A 1 188 ? 18.976 -16.236 -34.889 1.00 73.62 188 ILE A O 1
ATOM 1585 N N . LYS A 1 189 ? 17.636 -15.316 -36.428 1.00 74.88 189 LYS A N 1
ATOM 1586 C CA . LYS A 1 189 ? 18.311 -15.967 -37.568 1.00 74.88 189 LYS A CA 1
ATOM 1587 C C . LYS A 1 189 ? 19.785 -15.566 -37.674 1.00 74.88 189 LYS A C 1
ATOM 1589 O O . LYS A 1 189 ? 20.613 -16.424 -37.989 1.00 74.88 189 LYS A O 1
ATOM 1594 N N . ILE A 1 190 ? 20.119 -14.302 -37.398 1.00 70.94 190 ILE A N 1
ATOM 1595 C CA . ILE A 1 190 ? 21.507 -13.814 -37.345 1.00 70.94 190 ILE A CA 1
ATOM 1596 C C . ILE A 1 190 ? 22.268 -14.508 -36.212 1.00 70.94 190 ILE A C 1
ATOM 1598 O O . ILE A 1 190 ? 23.339 -15.066 -36.457 1.00 70.94 190 ILE A O 1
ATOM 1602 N N . LEU A 1 191 ? 21.704 -14.537 -35.001 1.00 68.19 191 LEU A N 1
ATOM 1603 C CA . LEU A 1 191 ? 22.328 -15.172 -33.836 1.00 68.19 191 LEU A CA 1
ATOM 1604 C C . LEU A 1 191 ? 22.599 -16.666 -34.037 1.00 68.19 191 LEU A C 1
ATOM 1606 O O . LEU A 1 191 ? 23.644 -17.157 -33.613 1.00 68.19 191 LEU A O 1
ATOM 1610 N N . LEU A 1 192 ? 21.684 -17.372 -34.703 1.00 72.31 192 LEU A N 1
ATOM 1611 C CA . LEU A 1 192 ? 21.808 -18.798 -35.014 1.00 72.31 192 LEU A CA 1
ATOM 1612 C C . LEU A 1 192 ? 22.751 -19.089 -36.194 1.00 72.31 192 LEU A C 1
ATOM 1614 O O . LEU A 1 192 ? 22.876 -20.243 -36.597 1.00 72.31 192 LEU A O 1
ATOM 1618 N N . GLY A 1 193 ? 23.374 -18.069 -36.797 1.00 67.75 193 GLY A N 1
ATOM 1619 C CA . GLY A 1 193 ? 24.233 -18.232 -37.974 1.00 67.75 193 GLY A CA 1
ATOM 1620 C C . GLY A 1 193 ? 23.476 -18.658 -39.238 1.00 67.75 193 GLY A C 1
ATOM 1621 O O . GLY A 1 193 ? 24.088 -19.078 -40.214 1.00 67.75 193 GLY A O 1
ATOM 1622 N N . ARG A 1 194 ? 22.142 -18.549 -39.237 1.00 66.88 194 ARG A N 1
ATOM 1623 C CA . ARG A 1 194 ? 21.254 -18.971 -40.333 1.00 66.88 194 ARG A CA 1
ATOM 1624 C C . ARG A 1 194 ? 20.922 -17.838 -41.305 1.00 66.88 194 ARG A C 1
ATOM 1626 O O . ARG A 1 194 ? 20.193 -18.053 -42.271 1.00 66.88 194 ARG A O 1
ATOM 1633 N N . HIS A 1 195 ? 21.438 -16.634 -41.066 1.00 64.62 195 HIS A N 1
ATOM 1634 C CA . HIS A 1 195 ? 21.255 -15.498 -41.961 1.00 64.62 195 HIS A CA 1
ATOM 1635 C C . HIS A 1 195 ? 22.262 -15.560 -43.117 1.00 64.62 195 HIS A C 1
ATOM 1637 O O . HIS A 1 195 ? 23.469 -15.451 -42.902 1.00 64.62 195 HIS A O 1
ATOM 1643 N N . ARG A 1 196 ? 21.757 -15.760 -44.341 1.00 55.88 196 ARG A N 1
ATOM 1644 C CA . ARG A 1 196 ? 22.573 -15.942 -45.558 1.00 55.88 196 ARG A CA 1
ATOM 1645 C C . ARG A 1 196 ? 22.923 -14.637 -46.281 1.00 55.88 196 ARG A C 1
ATOM 1647 O O . ARG A 1 196 ? 23.814 -14.644 -47.118 1.00 55.88 196 ARG A O 1
ATOM 1654 N N . PHE A 1 197 ? 22.256 -13.534 -45.948 1.00 58.03 197 PHE A N 1
ATOM 1655 C CA . PHE A 1 197 ? 22.465 -12.229 -46.584 1.00 58.03 197 PHE A CA 1
ATOM 1656 C C . PHE A 1 197 ? 23.211 -11.257 -45.657 1.00 58.03 197 PHE A C 1
ATOM 1658 O O . PHE A 1 197 ? 23.007 -11.335 -44.438 1.00 58.03 197 PHE A O 1
ATOM 1665 N N . PRO A 1 198 ? 24.055 -10.357 -46.199 1.00 61.38 198 PRO A N 1
ATOM 1666 C CA . PRO A 1 198 ? 24.659 -9.278 -45.424 1.00 61.38 198 PRO A CA 1
ATOM 1667 C C . PRO A 1 198 ? 23.567 -8.387 -44.817 1.00 61.38 198 PRO A C 1
ATOM 1669 O O . PRO A 1 198 ? 22.543 -8.123 -45.446 1.00 61.38 198 PRO A O 1
ATOM 1672 N N . ILE A 1 199 ? 23.774 -7.964 -43.568 1.00 63.50 199 ILE A N 1
ATOM 1673 C CA . ILE A 1 199 ? 22.887 -7.018 -42.884 1.00 63.50 199 ILE A CA 1
ATOM 1674 C C . ILE A 1 199 ? 23.047 -5.667 -43.592 1.00 63.50 199 ILE A C 1
ATOM 1676 O O . ILE A 1 199 ? 24.170 -5.232 -43.834 1.00 63.50 199 ILE A O 1
ATOM 1680 N N . SER A 1 200 ? 21.939 -5.024 -43.963 1.00 67.25 200 SER A N 1
ATOM 1681 C CA . SER A 1 200 ? 21.983 -3.670 -44.525 1.00 67.25 200 SER A CA 1
ATOM 1682 C C . SER A 1 200 ? 22.564 -2.693 -43.489 1.00 67.25 200 SER A C 1
ATOM 1684 O O . SER A 1 200 ? 22.209 -2.811 -42.317 1.00 67.25 200 SER A O 1
ATOM 1686 N N . PRO A 1 201 ? 23.352 -1.672 -43.875 1.00 64.75 201 PRO A N 1
ATOM 1687 C CA . PRO A 1 201 ? 23.801 -0.624 -42.949 1.00 64.75 201 PRO A CA 1
ATOM 1688 C C . PRO A 1 201 ? 22.651 0.055 -42.182 1.00 64.75 201 PRO A C 1
ATOM 1690 O O . PRO A 1 201 ? 22.813 0.490 -41.043 1.00 64.75 201 PRO A O 1
ATOM 1693 N N . MET A 1 202 ? 21.461 0.120 -42.792 1.00 61.25 202 MET A N 1
ATOM 1694 C CA . MET A 1 202 ? 20.253 0.642 -42.147 1.00 61.25 202 MET A CA 1
ATOM 1695 C C . MET A 1 202 ? 19.739 -0.299 -41.048 1.00 61.25 202 MET A C 1
ATOM 1697 O O . MET A 1 202 ? 19.370 0.159 -39.969 1.00 61.25 202 MET A O 1
ATOM 1701 N N . ASP A 1 203 ? 19.752 -1.609 -41.304 1.00 64.50 203 ASP A N 1
ATOM 1702 C CA . ASP A 1 203 ? 19.391 -2.631 -40.319 1.00 64.50 203 ASP A CA 1
ATOM 1703 C C . ASP A 1 203 ? 20.416 -2.669 -39.181 1.00 64.50 203 ASP A C 1
ATOM 1705 O O . ASP A 1 203 ? 20.041 -2.768 -38.018 1.00 64.50 203 ASP A O 1
ATOM 1709 N N . GLU A 1 204 ? 21.705 -2.547 -39.496 1.00 64.50 204 GLU A N 1
ATOM 1710 C CA . GLU A 1 204 ? 22.781 -2.507 -38.506 1.00 64.50 204 GLU A CA 1
ATOM 1711 C C . GLU A 1 204 ? 22.583 -1.334 -37.541 1.00 64.50 204 GLU A C 1
ATOM 1713 O O . GLU A 1 204 ? 22.526 -1.547 -36.333 1.00 64.50 204 GLU A O 1
ATOM 1718 N N . LYS A 1 205 ? 22.292 -0.134 -38.058 1.00 67.81 205 LYS A N 1
ATOM 1719 C CA . LYS A 1 205 ? 21.966 1.045 -37.241 1.00 67.81 205 LYS A CA 1
ATOM 1720 C C . LYS A 1 205 ? 20.713 0.861 -36.372 1.00 67.81 205 LYS A C 1
ATOM 1722 O O . LYS A 1 205 ? 20.638 1.416 -35.272 1.00 67.81 205 LYS A O 1
ATOM 1727 N N . ILE A 1 206 ? 19.718 0.110 -36.853 1.00 68.62 206 ILE A N 1
ATOM 1728 C CA . ILE A 1 206 ? 18.525 -0.247 -36.070 1.00 68.62 206 ILE A CA 1
ATOM 1729 C C . ILE A 1 206 ? 18.917 -1.191 -34.931 1.00 68.62 206 ILE A C 1
ATOM 1731 O O . ILE A 1 206 ? 18.564 -0.928 -33.787 1.00 68.62 206 ILE A O 1
ATOM 1735 N N . TYR A 1 207 ? 19.676 -2.254 -35.209 1.00 66.31 207 TYR A N 1
ATOM 1736 C CA . TYR A 1 207 ? 20.074 -3.220 -34.185 1.00 66.31 207 TYR A CA 1
ATOM 1737 C C . TYR A 1 207 ? 21.044 -2.637 -33.152 1.00 66.31 207 TYR A C 1
ATOM 1739 O O . TYR A 1 207 ? 20.910 -2.929 -31.963 1.00 66.31 207 TYR A O 1
ATOM 1747 N N . GLU A 1 208 ? 21.974 -1.787 -33.586 1.00 64.44 208 GLU A N 1
ATOM 1748 C CA . GLU A 1 208 ? 22.978 -1.131 -32.742 1.00 64.44 208 GLU A CA 1
ATOM 1749 C C . GLU A 1 208 ? 22.364 -0.219 -31.680 1.00 64.44 208 GLU A C 1
ATOM 1751 O O . GLU A 1 208 ? 22.909 -0.097 -30.584 1.00 64.44 208 GLU A O 1
ATOM 1756 N N . ASN A 1 209 ? 21.226 0.413 -31.979 1.00 68.56 209 ASN A N 1
ATOM 1757 C CA . ASN A 1 209 ? 20.603 1.340 -31.044 1.00 68.56 209 ASN A CA 1
ATOM 1758 C C . ASN A 1 209 ? 19.758 0.652 -29.964 1.00 68.56 209 ASN A C 1
ATOM 1760 O O . ASN A 1 209 ? 19.315 1.350 -29.064 1.00 68.56 209 ASN A O 1
ATOM 1764 N N . GLY A 1 210 ? 19.500 -0.662 -30.051 1.00 69.69 210 GLY A N 1
ATOM 1765 C CA . GLY A 1 210 ? 18.748 -1.453 -29.060 1.00 69.69 210 GLY A CA 1
ATOM 1766 C C . GLY A 1 210 ? 17.259 -1.105 -28.880 1.00 69.69 210 GLY A C 1
ATOM 1767 O O . GLY A 1 210 ? 16.498 -1.937 -28.387 1.00 69.69 210 GLY A O 1
ATOM 1768 N N . LYS A 1 211 ? 16.813 0.072 -29.332 1.00 74.12 211 LYS A N 1
ATOM 1769 C CA . LYS A 1 211 ? 15.458 0.607 -29.144 1.00 74.12 211 LYS A CA 1
ATOM 1770 C C . LYS A 1 211 ? 14.381 -0.303 -29.729 1.00 74.12 211 LYS A C 1
ATOM 1772 O O . LYS A 1 211 ? 13.335 -0.489 -29.120 1.00 74.12 211 LYS A O 1
ATOM 1777 N N . TRP A 1 212 ? 14.630 -0.906 -30.891 1.00 77.19 212 TRP A N 1
ATOM 1778 C CA . TRP A 1 212 ? 13.679 -1.839 -31.509 1.00 77.19 212 TRP A CA 1
ATOM 1779 C C . TRP A 1 212 ? 13.348 -3.021 -30.582 1.00 77.19 212 TRP A C 1
ATOM 1781 O O . TRP A 1 212 ? 12.214 -3.488 -30.555 1.00 77.19 212 TRP A O 1
ATOM 1791 N N . PHE A 1 213 ? 14.315 -3.501 -29.795 1.00 76.81 213 PHE A N 1
ATOM 1792 C CA . PHE A 1 213 ? 14.097 -4.619 -28.884 1.00 76.81 213 PHE A CA 1
ATOM 1793 C C . PHE A 1 213 ? 13.347 -4.170 -27.628 1.00 76.81 213 PHE A C 1
ATOM 1795 O O . PHE A 1 213 ? 12.473 -4.888 -27.149 1.00 76.81 213 PHE A O 1
ATOM 1802 N N . GLU A 1 214 ? 13.624 -2.962 -27.130 1.00 74.31 214 GLU A N 1
ATOM 1803 C CA . GLU A 1 214 ? 12.851 -2.343 -26.045 1.00 74.31 214 GLU A CA 1
ATOM 1804 C C . GLU A 1 214 ? 11.383 -2.143 -26.441 1.00 74.31 214 GLU A C 1
ATOM 1806 O O . GLU A 1 214 ? 10.479 -2.513 -25.690 1.00 74.31 214 GLU A O 1
ATOM 1811 N N . ASP A 1 215 ? 11.149 -1.606 -27.641 1.00 81.25 215 ASP A N 1
ATOM 1812 C CA . ASP A 1 215 ? 9.820 -1.415 -28.214 1.00 81.25 215 ASP A CA 1
ATOM 1813 C C . ASP A 1 215 ? 9.106 -2.764 -28.396 1.00 81.25 215 ASP A C 1
ATOM 1815 O O . ASP A 1 215 ? 7.932 -2.889 -28.036 1.00 81.25 215 ASP A O 1
ATOM 1819 N N . TYR A 1 216 ? 9.818 -3.789 -28.893 1.00 83.06 216 TYR A N 1
ATOM 1820 C CA . TYR A 1 216 ? 9.295 -5.152 -29.013 1.00 83.06 216 TYR A CA 1
ATOM 1821 C C . TYR A 1 216 ? 8.874 -5.708 -27.654 1.00 83.06 216 TYR A C 1
ATOM 1823 O O . TYR A 1 216 ? 7.743 -6.164 -27.510 1.00 83.06 216 TYR A O 1
ATOM 1831 N N . LEU A 1 217 ? 9.763 -5.672 -26.658 1.00 80.75 217 LEU A N 1
ATOM 1832 C CA . LEU A 1 217 ? 9.496 -6.223 -25.333 1.00 80.75 217 LEU A CA 1
ATOM 1833 C C . LEU A 1 217 ? 8.340 -5.493 -24.647 1.00 80.75 217 LEU A C 1
ATOM 1835 O O . LEU A 1 217 ? 7.482 -6.141 -24.053 1.00 80.75 217 LEU A O 1
ATOM 1839 N N . TYR A 1 218 ? 8.283 -4.165 -24.756 1.00 81.25 218 TYR A N 1
ATOM 1840 C CA . TYR A 1 218 ? 7.171 -3.377 -24.238 1.00 81.25 218 TYR A CA 1
ATOM 1841 C C . TYR A 1 218 ? 5.835 -3.808 -24.862 1.00 81.25 218 TYR A C 1
ATOM 1843 O O . TYR A 1 218 ? 4.900 -4.137 -24.132 1.00 81.25 218 TYR A O 1
ATOM 1851 N N . GLU A 1 219 ? 5.747 -3.874 -26.195 1.00 83.69 219 GLU A N 1
ATOM 1852 C CA . GLU A 1 219 ? 4.523 -4.297 -26.888 1.00 83.69 219 GLU A CA 1
ATOM 1853 C C . GLU A 1 219 ? 4.170 -5.761 -26.596 1.00 83.69 219 GLU A C 1
ATOM 1855 O O . GLU A 1 219 ? 3.006 -6.086 -26.353 1.00 83.69 219 GLU A O 1
ATOM 1860 N N . PHE A 1 220 ? 5.169 -6.644 -26.583 1.00 83.56 220 PHE A N 1
ATOM 1861 C CA . PHE A 1 220 ? 5.008 -8.062 -26.282 1.00 83.56 220 PHE A CA 1
ATOM 1862 C C . PHE A 1 220 ? 4.422 -8.262 -24.884 1.00 83.56 220 PHE A C 1
ATOM 1864 O O . PHE A 1 220 ? 3.446 -8.997 -24.727 1.00 83.56 220 PHE A O 1
ATOM 1871 N N . LEU A 1 221 ? 4.970 -7.586 -23.872 1.00 79.88 221 LEU A N 1
ATOM 1872 C CA . LEU A 1 221 ? 4.494 -7.685 -22.495 1.00 79.88 221 LEU A CA 1
ATOM 1873 C C . LEU A 1 221 ? 3.126 -7.033 -22.326 1.00 79.88 221 LEU A C 1
ATOM 1875 O O . LEU A 1 221 ? 2.238 -7.640 -21.738 1.00 79.88 221 LEU A O 1
ATOM 1879 N N . LYS A 1 222 ? 2.906 -5.848 -22.898 1.00 82.19 222 LYS A N 1
ATOM 1880 C CA . LYS A 1 222 ? 1.596 -5.186 -22.878 1.00 82.19 222 LYS A CA 1
ATOM 1881 C C . LYS A 1 222 ? 0.494 -6.096 -23.419 1.00 82.19 222 LYS A C 1
ATOM 1883 O O . LYS A 1 222 ? -0.543 -6.262 -22.775 1.00 82.19 222 LYS A O 1
ATOM 1888 N N . ARG A 1 223 ? 0.750 -6.749 -24.556 1.00 83.94 223 ARG A N 1
ATOM 1889 C CA . ARG A 1 223 ? -0.178 -7.695 -25.195 1.00 83.94 223 ARG A CA 1
ATOM 1890 C C . ARG A 1 223 ? -0.350 -8.978 -24.389 1.00 83.94 223 ARG A C 1
ATOM 1892 O O . ARG A 1 223 ? -1.482 -9.372 -24.124 1.00 83.94 223 ARG A O 1
ATOM 1899 N N . SER A 1 224 ? 0.751 -9.605 -23.981 1.00 80.00 224 SER A N 1
ATOM 1900 C CA . SER A 1 224 ? 0.729 -10.890 -23.267 1.00 80.00 224 SER A CA 1
ATOM 1901 C C . SER A 1 224 ? 0.055 -10.776 -21.904 1.00 80.00 224 SER A C 1
ATOM 1903 O O . SER A 1 224 ? -0.651 -11.685 -21.480 1.00 80.00 224 SER A O 1
ATOM 1905 N N . LEU A 1 225 ? 0.250 -9.643 -21.227 1.00 76.12 225 LEU A N 1
ATOM 1906 C CA . LEU A 1 225 ? -0.257 -9.415 -19.879 1.00 76.12 225 LEU A CA 1
ATOM 1907 C C . LEU A 1 225 ? -1.621 -8.725 -19.848 1.00 76.12 225 LEU A C 1
ATOM 1909 O O . LEU A 1 225 ? -2.206 -8.616 -18.772 1.00 76.12 225 LEU A O 1
ATOM 1913 N N . LYS A 1 226 ? -2.121 -8.264 -21.004 1.00 81.06 226 LYS A N 1
ATOM 1914 C CA . LYS A 1 226 ? -3.357 -7.474 -21.133 1.00 81.06 226 LYS A CA 1
ATOM 1915 C C . LYS A 1 226 ? -3.379 -6.277 -20.171 1.00 81.06 226 LYS A C 1
ATOM 1917 O O . LYS A 1 226 ? -4.391 -6.004 -19.530 1.00 81.06 226 LYS A O 1
ATOM 1922 N N . ARG A 1 227 ? -2.240 -5.594 -20.035 1.00 73.44 227 ARG A N 1
ATOM 1923 C CA . ARG A 1 227 ? -2.054 -4.483 -19.088 1.00 73.44 227 ARG A CA 1
ATOM 1924 C C . ARG A 1 227 ? -2.147 -3.129 -19.770 1.00 73.44 227 ARG A C 1
ATOM 1926 O O . ARG A 1 227 ? -1.895 -2.996 -20.968 1.00 73.44 227 ARG A O 1
ATOM 1933 N N . SER A 1 228 ? -2.502 -2.126 -18.977 1.00 73.38 228 SER A N 1
ATOM 1934 C CA . SER A 1 228 ? -2.583 -0.733 -19.413 1.00 73.38 228 SER A CA 1
ATOM 1935 C C . SER A 1 228 ? -1.212 -0.039 -19.410 1.00 73.38 228 SER A C 1
ATOM 1937 O O . SER A 1 228 ? -0.256 -0.507 -18.790 1.00 73.38 228 SER A O 1
ATOM 1939 N N . ASP A 1 229 ? -1.132 1.134 -20.045 1.00 70.44 229 ASP A N 1
ATOM 1940 C CA . ASP A 1 229 ? 0.080 1.980 -20.069 1.00 70.44 229 ASP A CA 1
ATOM 1941 C C . ASP A 1 229 ? 0.434 2.606 -18.714 1.00 70.44 229 ASP A C 1
ATOM 1943 O O . ASP A 1 229 ? 1.483 3.225 -18.551 1.00 70.44 229 ASP A O 1
ATOM 1947 N N . ILE A 1 230 ? -0.455 2.457 -17.736 1.00 69.62 230 ILE A N 1
ATOM 1948 C CA . ILE A 1 230 ? -0.245 2.901 -16.360 1.00 69.62 230 ILE A CA 1
ATOM 1949 C C . ILE A 1 230 ? 0.582 1.853 -15.591 1.00 69.62 230 ILE A C 1
ATOM 1951 O O . ILE A 1 230 ? 1.382 2.203 -14.720 1.00 69.62 230 ILE A O 1
ATOM 1955 N N . GLU A 1 231 ? 0.419 0.574 -15.945 1.00 69.12 231 GLU A N 1
ATOM 1956 C CA . GLU A 1 231 ? 1.031 -0.589 -15.287 1.00 69.12 231 GLU A CA 1
ATOM 1957 C C . GLU A 1 231 ? 2.326 -1.052 -15.973 1.00 69.12 231 GLU A C 1
ATOM 1959 O O . GLU A 1 231 ? 3.159 -1.707 -15.343 1.00 69.12 231 GLU A O 1
ATOM 1964 N N . ILE A 1 232 ? 2.496 -0.719 -17.258 1.00 71.44 232 ILE A N 1
ATOM 1965 C CA . ILE A 1 232 ? 3.681 -1.032 -18.061 1.00 71.44 232 ILE A CA 1
ATOM 1966 C C . ILE A 1 232 ? 4.164 0.235 -18.758 1.00 71.44 232 ILE A C 1
ATOM 1968 O O . ILE A 1 232 ? 3.397 0.953 -19.391 1.00 71.44 232 ILE A O 1
ATOM 1972 N N . GLY A 1 233 ? 5.469 0.475 -18.710 1.00 72.75 233 GLY A N 1
ATOM 1973 C CA . GLY A 1 233 ? 6.086 1.581 -19.419 1.00 72.75 233 GLY A CA 1
ATOM 1974 C C . GLY A 1 233 ? 7.562 1.330 -19.677 1.00 72.75 233 GLY A C 1
ATOM 1975 O O . GLY A 1 233 ? 8.138 0.341 -19.219 1.00 72.75 233 GLY A O 1
ATOM 1976 N N . ARG A 1 234 ? 8.145 2.232 -20.459 1.00 74.69 234 ARG A N 1
ATOM 1977 C CA . ARG A 1 234 ? 9.518 2.167 -20.959 1.00 74.69 234 ARG A CA 1
ATOM 1978 C C . ARG A 1 234 ? 10.138 3.559 -20.957 1.00 74.69 234 ARG A C 1
ATOM 1980 O O . ARG A 1 234 ? 9.420 4.549 -20.827 1.00 74.69 234 ARG A O 1
ATOM 1987 N N . ASN A 1 235 ? 11.454 3.641 -21.139 1.00 71.62 235 ASN A N 1
ATOM 1988 C CA . ASN A 1 235 ? 12.189 4.912 -21.225 1.00 71.62 235 ASN A CA 1
ATOM 1989 C C . ASN A 1 235 ? 12.014 5.819 -19.997 1.00 71.62 235 ASN A C 1
ATOM 1991 O O . ASN A 1 235 ? 12.052 7.050 -20.096 1.00 71.62 235 ASN A O 1
ATOM 1995 N N . PHE A 1 236 ? 11.838 5.204 -18.827 1.00 73.44 236 PHE A N 1
ATOM 1996 C CA . PHE A 1 236 ? 11.832 5.920 -17.565 1.00 73.44 236 PHE A CA 1
ATOM 1997 C C . PHE A 1 236 ? 13.256 6.218 -17.120 1.00 73.44 236 PHE A C 1
ATOM 1999 O O . PHE A 1 236 ? 14.107 5.333 -17.047 1.00 73.44 236 PHE A O 1
ATOM 2006 N N . LEU A 1 237 ? 13.501 7.475 -16.772 1.00 72.06 237 LEU A N 1
ATOM 2007 C CA . LEU A 1 237 ? 14.639 7.838 -15.954 1.00 72.06 237 LEU A CA 1
ATOM 2008 C C . LEU A 1 237 ? 14.195 7.770 -14.493 1.00 72.06 237 LEU A C 1
ATOM 2010 O O . LEU A 1 237 ? 13.248 8.442 -14.087 1.00 72.06 237 LEU A O 1
ATOM 2014 N N . ILE A 1 238 ? 14.887 6.935 -13.726 1.00 74.88 238 ILE A N 1
ATOM 2015 C CA . ILE A 1 238 ? 14.606 6.705 -12.313 1.00 74.88 238 ILE A CA 1
ATOM 2016 C C . ILE A 1 238 ? 15.750 7.310 -11.512 1.00 74.88 238 ILE A C 1
ATOM 2018 O O . ILE A 1 238 ? 16.905 6.907 -11.668 1.00 74.88 238 ILE A O 1
ATOM 2022 N N . THR A 1 239 ? 15.440 8.276 -10.657 1.00 74.69 239 THR A N 1
ATOM 2023 C CA . THR A 1 239 ? 16.423 8.943 -9.799 1.00 74.69 239 THR A CA 1
ATOM 2024 C C . THR A 1 239 ? 16.041 8.772 -8.337 1.00 74.69 239 THR A C 1
ATOM 2026 O O . THR A 1 239 ? 14.875 8.869 -7.964 1.00 74.69 239 THR A O 1
ATOM 2029 N N . LYS A 1 240 ? 17.020 8.478 -7.477 1.00 76.31 240 LYS A N 1
ATOM 2030 C CA . LYS A 1 240 ? 16.782 8.388 -6.031 1.00 76.31 240 LYS A CA 1
ATOM 2031 C C . LYS A 1 240 ? 16.555 9.798 -5.489 1.00 76.31 240 LYS A C 1
ATOM 2033 O O . LYS A 1 240 ? 17.405 10.668 -5.675 1.00 76.31 240 LYS A O 1
ATOM 2038 N N . VAL A 1 241 ? 15.428 10.027 -4.824 1.00 73.50 241 VAL A N 1
ATOM 2039 C CA . VAL A 1 241 ? 15.135 11.317 -4.193 1.00 73.50 241 VAL A CA 1
ATOM 2040 C C . VAL A 1 241 ? 15.924 11.389 -2.886 1.00 73.50 241 VAL A C 1
ATOM 2042 O O . VAL A 1 241 ? 15.756 10.529 -2.026 1.00 73.50 241 VAL A O 1
ATOM 2045 N N . ASN A 1 242 ? 16.825 12.375 -2.789 1.00 53.38 242 ASN A N 1
ATOM 2046 C CA . ASN A 1 242 ? 17.699 12.716 -1.655 1.00 53.38 242 ASN A CA 1
ATOM 2047 C C . ASN A 1 242 ? 17.430 11.959 -0.334 1.00 53.38 242 ASN A C 1
ATOM 2049 O O . ASN A 1 242 ? 16.630 12.386 0.497 1.00 53.38 242 ASN A O 1
ATOM 2053 N N . LEU A 1 243 ? 18.199 10.892 -0.108 1.00 50.25 243 LEU A N 1
ATOM 2054 C CA . LEU A 1 243 ? 18.625 10.454 1.224 1.00 50.25 243 LEU A CA 1
ATOM 2055 C C . LEU A 1 243 ? 20.105 10.841 1.358 1.00 50.25 243 LEU A C 1
ATOM 2057 O O . LEU A 1 243 ? 20.808 10.916 0.349 1.00 50.25 243 LEU A O 1
ATOM 2061 N N . SER A 1 244 ? 20.561 11.157 2.570 1.00 42.03 244 SER A N 1
ATOM 2062 C CA . SER A 1 244 ? 21.914 11.665 2.846 1.00 42.03 244 SER A CA 1
ATOM 2063 C C . SER A 1 244 ? 23.013 10.884 2.095 1.00 42.03 244 SER A C 1
ATOM 2065 O O . SER A 1 244 ? 22.885 9.682 1.867 1.00 42.03 244 SER A O 1
ATOM 2067 N N . ARG A 1 245 ? 24.129 11.533 1.717 1.00 37.88 245 ARG A N 1
ATOM 2068 C CA . ARG A 1 245 ? 25.225 10.929 0.914 1.00 37.88 245 ARG A CA 1
ATOM 2069 C C . ARG A 1 245 ? 25.789 9.599 1.467 1.00 37.88 245 ARG A C 1
ATOM 2071 O O . ARG A 1 245 ? 26.443 8.881 0.712 1.00 37.88 245 ARG A O 1
ATOM 2078 N N . LYS A 1 246 ? 25.529 9.236 2.732 1.00 39.66 246 LYS A N 1
ATOM 2079 C CA . LYS A 1 246 ? 25.881 7.921 3.306 1.00 39.66 246 LYS A CA 1
ATOM 2080 C C . LYS A 1 246 ? 25.008 6.761 2.792 1.00 39.66 246 LYS A C 1
ATOM 2082 O O . LYS A 1 246 ? 25.486 5.633 2.769 1.00 39.66 246 LYS A O 1
ATOM 2087 N N . ASP A 1 247 ? 23.813 7.033 2.267 1.00 43.25 247 ASP A N 1
ATOM 2088 C CA . ASP A 1 247 ? 22.832 6.022 1.827 1.00 43.25 247 ASP A CA 1
ATOM 2089 C C . ASP A 1 247 ? 22.848 5.766 0.304 1.00 43.25 247 ASP A C 1
ATOM 2091 O O . ASP A 1 247 ? 22.060 4.976 -0.230 1.00 43.25 247 ASP A O 1
ATOM 2095 N N . ALA A 1 248 ? 23.730 6.449 -0.434 1.00 36.59 248 ALA A N 1
ATOM 2096 C CA . ALA A 1 248 ? 23.819 6.379 -1.897 1.00 36.59 248 ALA A CA 1
ATOM 2097 C C . ALA A 1 248 ? 24.481 5.087 -2.422 1.00 36.59 248 ALA A C 1
ATOM 2099 O O . ALA A 1 248 ? 24.382 4.792 -3.609 1.00 36.59 248 ALA A O 1
ATOM 2100 N N . ARG A 1 249 ? 25.122 4.301 -1.544 1.00 33.34 249 ARG A N 1
ATOM 2101 C CA . ARG A 1 249 ? 25.718 2.984 -1.858 1.00 33.34 249 ARG A CA 1
ATOM 2102 C C . ARG A 1 249 ? 24.897 1.792 -1.346 1.00 33.34 249 ARG A C 1
ATOM 2104 O O . ARG A 1 249 ? 25.339 0.653 -1.464 1.00 33.34 249 ARG A O 1
ATOM 2111 N N . GLY A 1 250 ? 23.714 2.037 -0.783 1.00 38.84 250 GLY A N 1
ATOM 2112 C CA . GLY A 1 250 ? 22.809 0.969 -0.362 1.00 38.84 250 GLY A CA 1
ATOM 2113 C C . GLY A 1 250 ? 22.189 0.276 -1.573 1.00 38.84 250 GLY A C 1
ATOM 2114 O O . GLY A 1 250 ? 21.701 0.959 -2.476 1.00 38.84 250 GLY A O 1
ATOM 2115 N N . LYS A 1 251 ? 22.213 -1.066 -1.578 1.00 40.72 251 LYS A N 1
ATOM 2116 C CA . LYS A 1 251 ? 21.438 -1.930 -2.486 1.00 40.72 251 LYS A CA 1
ATOM 2117 C C . LYS A 1 251 ? 20.084 -1.282 -2.790 1.00 40.72 251 LYS A C 1
ATOM 2119 O O . LYS A 1 251 ? 19.383 -0.857 -1.871 1.00 40.72 251 LYS A O 1
ATOM 2124 N N . ILE A 1 252 ? 19.717 -1.217 -4.070 1.00 46.47 252 ILE A N 1
ATOM 2125 C CA . ILE A 1 252 ? 18.335 -0.930 -4.458 1.00 46.47 252 ILE A CA 1
ATOM 2126 C C . ILE A 1 252 ? 17.487 -1.967 -3.731 1.00 46.47 252 ILE A C 1
ATOM 2128 O O . ILE A 1 252 ? 17.695 -3.136 -4.009 1.00 46.47 252 ILE A O 1
ATOM 2132 N N . SER A 1 253 ? 16.657 -1.507 -2.787 1.00 54.12 253 SER A N 1
ATOM 2133 C CA . SER A 1 253 ? 15.531 -2.177 -2.115 1.00 54.12 253 SER A CA 1
ATOM 2134 C C . SER A 1 253 ? 15.604 -3.710 -1.958 1.00 54.12 253 SER A C 1
ATOM 2136 O O . SER A 1 253 ? 15.774 -4.441 -2.923 1.00 54.12 253 SER A O 1
ATOM 2138 N N . ASN A 1 254 ? 15.288 -4.246 -0.774 1.00 54.59 254 ASN A N 1
ATOM 2139 C CA . ASN A 1 254 ? 15.051 -5.694 -0.612 1.00 54.59 254 ASN A CA 1
ATOM 2140 C C . ASN A 1 254 ? 13.870 -6.235 -1.463 1.00 54.59 254 ASN A C 1
ATOM 2142 O O . ASN A 1 254 ? 13.585 -7.434 -1.434 1.00 54.59 254 ASN A O 1
ATOM 2146 N N . ASP A 1 255 ? 13.178 -5.382 -2.229 1.00 61.12 255 ASP A N 1
ATOM 2147 C CA . ASP A 1 255 ? 12.163 -5.793 -3.192 1.00 61.12 255 ASP A CA 1
ATOM 2148 C C . ASP A 1 255 ? 12.776 -6.573 -4.374 1.00 61.12 255 ASP A C 1
ATOM 2150 O O . ASP A 1 255 ? 13.457 -6.039 -5.259 1.00 61.12 255 ASP A O 1
ATOM 2154 N N . LYS A 1 256 ? 12.457 -7.871 -4.413 1.00 63.66 256 LYS A N 1
ATOM 2155 C CA . LYS A 1 256 ? 12.872 -8.812 -5.459 1.00 63.66 256 LYS A CA 1
ATOM 2156 C C . LYS A 1 256 ? 12.434 -8.391 -6.865 1.00 63.66 256 LYS A C 1
ATOM 2158 O O . LYS A 1 256 ? 13.099 -8.769 -7.824 1.00 63.66 256 LYS A O 1
ATOM 2163 N N . ARG A 1 257 ? 11.357 -7.613 -7.017 1.00 61.16 257 ARG A N 1
ATOM 2164 C CA . ARG A 1 257 ? 10.872 -7.112 -8.316 1.00 61.16 257 ARG A CA 1
ATOM 2165 C C . ARG A 1 257 ? 11.810 -6.044 -8.869 1.00 61.16 257 ARG A C 1
ATOM 2167 O O . ARG A 1 257 ? 12.174 -6.093 -10.042 1.00 61.16 257 ARG A O 1
ATOM 2174 N N . LEU A 1 258 ? 12.271 -5.129 -8.014 1.00 60.03 258 LEU A N 1
ATOM 2175 C CA . LEU A 1 258 ? 13.270 -4.124 -8.388 1.00 60.03 258 LEU A CA 1
ATOM 2176 C C . LEU A 1 258 ? 14.619 -4.766 -8.723 1.00 60.03 258 LEU A C 1
ATOM 2178 O O . LEU A 1 258 ? 15.292 -4.323 -9.656 1.00 60.03 258 LEU A O 1
ATOM 2182 N N . GLN A 1 259 ? 14.997 -5.821 -7.998 1.00 58.47 259 GLN A N 1
ATOM 2183 C CA . GLN A 1 259 ? 16.194 -6.604 -8.300 1.00 58.47 259 GLN A CA 1
ATOM 2184 C C . GLN A 1 259 ? 16.056 -7.389 -9.615 1.00 58.47 259 GLN A C 1
ATOM 2186 O O . GLN A 1 259 ? 16.978 -7.406 -10.426 1.00 58.47 259 GLN A O 1
ATOM 2191 N N . TRP A 1 260 ? 14.894 -7.994 -9.870 1.00 59.72 260 TRP A N 1
ATOM 2192 C CA . TRP A 1 260 ? 14.602 -8.686 -11.127 1.00 59.72 260 TRP A CA 1
ATOM 2193 C C . TRP A 1 260 ? 14.677 -7.740 -12.332 1.00 59.72 260 TRP A C 1
ATOM 2195 O O . TRP A 1 260 ? 15.318 -8.070 -13.327 1.00 59.72 260 TRP A O 1
ATOM 2205 N N . ALA A 1 261 ? 14.112 -6.535 -12.222 1.00 53.69 261 ALA A N 1
ATOM 2206 C CA . ALA A 1 261 ? 14.175 -5.534 -13.284 1.00 53.69 261 ALA A CA 1
ATOM 2207 C C . ALA A 1 261 ? 15.616 -5.091 -13.601 1.00 53.69 261 ALA A C 1
ATOM 2209 O O . ALA A 1 261 ? 15.966 -4.911 -14.767 1.00 53.69 261 ALA A O 1
ATOM 2210 N N . GLN A 1 262 ? 16.475 -4.969 -12.582 1.00 53.06 262 GLN A N 1
ATOM 2211 C CA . GLN A 1 262 ? 17.910 -4.723 -12.782 1.00 53.06 262 GLN A CA 1
ATOM 2212 C C . GLN A 1 262 ? 18.600 -5.887 -13.490 1.00 53.06 262 GLN A C 1
ATOM 2214 O O . GLN A 1 262 ? 19.356 -5.660 -14.428 1.00 53.06 262 GLN A O 1
ATOM 2219 N N . ASN A 1 263 ? 18.312 -7.126 -13.085 1.00 56.19 263 ASN A N 1
ATOM 2220 C CA . ASN A 1 263 ? 18.890 -8.303 -13.729 1.00 56.19 263 ASN A CA 1
ATOM 2221 C C . ASN A 1 263 ? 18.479 -8.389 -15.209 1.00 56.19 263 ASN A C 1
ATOM 2223 O O . ASN A 1 263 ? 19.312 -8.701 -16.058 1.00 56.19 263 ASN A O 1
ATOM 222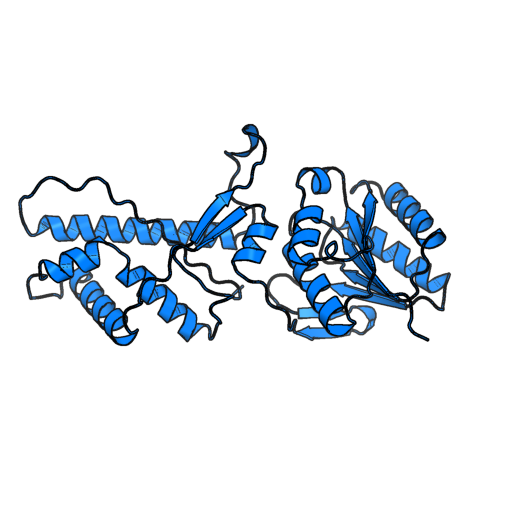7 N N . LEU A 1 264 ? 17.219 -8.067 -15.530 1.00 53.19 264 LEU A N 1
ATOM 2228 C CA . LEU A 1 264 ? 16.723 -8.028 -16.907 1.00 53.19 264 LEU A CA 1
ATOM 2229 C C . LEU A 1 264 ? 17.440 -6.952 -17.739 1.00 53.19 264 LEU A C 1
ATOM 2231 O O . LEU A 1 264 ? 17.849 -7.221 -18.869 1.00 53.19 264 LEU A O 1
ATOM 2235 N N . ARG A 1 265 ? 17.648 -5.755 -17.170 1.00 55.62 265 ARG A N 1
ATOM 2236 C CA . ARG A 1 265 ? 18.447 -4.680 -17.783 1.00 55.62 265 ARG A CA 1
ATOM 2237 C C . ARG A 1 265 ? 19.868 -5.150 -18.087 1.00 55.62 265 ARG A C 1
ATOM 2239 O O . ARG A 1 265 ? 20.353 -4.961 -19.201 1.00 55.62 265 ARG A O 1
ATOM 2246 N N . ASP A 1 266 ? 20.532 -5.743 -17.101 1.00 53.25 266 ASP A N 1
ATOM 2247 C CA . ASP A 1 266 ? 21.927 -6.161 -17.227 1.00 53.25 266 ASP A CA 1
ATOM 2248 C C . ASP A 1 266 ? 22.076 -7.271 -18.280 1.00 53.25 266 ASP A C 1
ATOM 2250 O O . ASP A 1 266 ? 23.032 -7.265 -19.057 1.00 53.25 266 ASP A O 1
ATOM 2254 N N . GLU A 1 267 ? 21.098 -8.176 -18.382 1.00 56.12 267 GLU A N 1
ATOM 2255 C CA . GLU A 1 267 ? 21.075 -9.226 -19.403 1.00 56.12 267 GLU A CA 1
ATOM 2256 C C . GLU A 1 267 ? 20.847 -8.688 -20.818 1.00 56.12 267 GLU A C 1
ATOM 2258 O O . GLU A 1 267 ? 21.548 -9.074 -21.760 1.00 56.12 267 GLU A O 1
ATOM 2263 N N . ALA A 1 268 ? 19.914 -7.752 -20.983 1.00 50.69 268 ALA A N 1
ATOM 2264 C CA . ALA A 1 268 ? 19.677 -7.127 -22.275 1.00 50.69 268 ALA A CA 1
ATOM 2265 C C . ALA A 1 268 ? 20.890 -6.287 -22.731 1.00 50.69 268 ALA A C 1
ATOM 2267 O O . ALA A 1 268 ? 21.284 -6.348 -23.898 1.00 50.69 268 ALA A O 1
ATOM 2268 N N . HIS A 1 269 ? 21.573 -5.612 -21.800 1.00 51.56 269 HIS A N 1
ATOM 2269 C CA . HIS A 1 269 ? 22.846 -4.935 -22.062 1.00 51.56 269 HIS A CA 1
ATOM 2270 C C . HIS A 1 269 ? 23.958 -5.917 -22.483 1.00 51.56 269 HIS A C 1
ATOM 2272 O O . HIS A 1 269 ? 24.652 -5.684 -23.478 1.00 51.56 269 HIS A O 1
ATOM 2278 N N . ARG A 1 270 ? 24.104 -7.059 -21.791 1.00 54.78 270 ARG A N 1
ATOM 2279 C CA . ARG A 1 270 ? 25.046 -8.129 -22.184 1.00 54.78 270 ARG A CA 1
ATOM 2280 C C . ARG A 1 270 ? 24.750 -8.679 -23.580 1.00 54.78 270 ARG A C 1
ATOM 2282 O O . ARG A 1 270 ? 25.682 -8.917 -24.356 1.00 54.78 270 ARG A O 1
ATOM 2289 N N . SER A 1 271 ? 23.473 -8.846 -23.913 1.00 51.94 271 SER A N 1
ATOM 2290 C CA . SER A 1 271 ? 23.023 -9.341 -25.216 1.00 51.94 271 SER A CA 1
ATOM 2291 C C . SER A 1 271 ? 23.377 -8.376 -26.352 1.00 51.94 271 SER A C 1
ATOM 2293 O O . SER A 1 271 ? 23.950 -8.812 -27.351 1.00 51.94 271 SER A O 1
ATOM 2295 N N . ALA A 1 272 ? 23.148 -7.069 -26.172 1.00 51.31 272 ALA A N 1
ATOM 2296 C CA . ALA A 1 272 ? 23.521 -6.040 -27.149 1.00 51.31 272 ALA A CA 1
ATOM 2297 C C . ALA A 1 272 ? 25.042 -5.990 -27.394 1.00 51.31 272 ALA A C 1
ATOM 2299 O O . ALA A 1 272 ? 25.497 -5.987 -28.539 1.00 51.31 272 ALA A O 1
ATOM 2300 N N . ILE A 1 273 ? 25.848 -6.055 -26.325 1.00 54.41 273 ILE A N 1
ATOM 2301 C CA . ILE A 1 273 ? 27.315 -6.136 -26.431 1.00 54.41 273 ILE A CA 1
ATOM 2302 C C . ILE A 1 273 ? 27.745 -7.393 -27.199 1.00 54.41 273 ILE A C 1
ATOM 2304 O O . ILE A 1 273 ? 28.660 -7.344 -28.024 1.00 54.41 273 ILE A O 1
ATOM 2308 N N . THR A 1 274 ? 27.111 -8.532 -26.920 1.00 53.66 274 THR A N 1
ATOM 2309 C CA . THR A 1 274 ? 27.442 -9.816 -27.554 1.00 53.66 274 THR A CA 1
ATOM 2310 C C . THR A 1 274 ? 27.114 -9.812 -29.041 1.00 53.66 274 THR A C 1
ATOM 2312 O O . THR A 1 274 ? 27.915 -10.294 -29.843 1.00 53.66 274 THR A O 1
ATOM 2315 N N . PHE A 1 275 ? 25.971 -9.237 -29.416 1.00 54.81 275 PHE A N 1
ATOM 2316 C CA . PHE A 1 275 ? 25.600 -9.041 -30.811 1.00 54.81 275 PHE A CA 1
ATOM 2317 C C . PHE A 1 275 ? 26.639 -8.187 -31.541 1.00 54.81 275 PHE A C 1
ATOM 2319 O O . PHE A 1 275 ? 27.181 -8.641 -32.545 1.00 54.81 275 PHE A O 1
ATOM 2326 N N . HIS A 1 276 ? 27.017 -7.038 -30.969 1.00 53.44 276 HIS A N 1
ATOM 2327 C CA . HIS A 1 276 ? 28.005 -6.132 -31.568 1.00 53.44 276 HIS A CA 1
ATOM 2328 C C . HIS A 1 276 ? 29.375 -6.784 -31.784 1.00 53.44 276 HIS A C 1
ATOM 2330 O O . HIS A 1 276 ? 30.038 -6.589 -32.802 1.00 53.44 276 HIS A O 1
ATOM 2336 N N . LYS A 1 277 ? 29.815 -7.607 -30.824 1.00 56.88 277 LYS A N 1
ATOM 2337 C CA . LYS A 1 277 ? 31.063 -8.374 -30.955 1.00 56.88 277 LYS A CA 1
ATOM 2338 C C . LYS A 1 277 ? 30.990 -9.391 -32.098 1.00 56.88 277 LYS A C 1
ATOM 2340 O O . LYS A 1 277 ? 31.975 -9.570 -32.809 1.00 56.88 277 LYS A O 1
ATOM 2345 N N . LYS A 1 278 ? 29.841 -10.052 -32.283 1.00 57.00 278 LYS A N 1
ATOM 2346 C CA . LYS A 1 278 ? 29.639 -11.060 -33.337 1.00 57.00 278 LYS A CA 1
ATOM 2347 C C . LYS A 1 278 ? 29.458 -10.448 -34.729 1.00 57.00 278 LYS A C 1
ATOM 2349 O O . LYS A 1 278 ? 29.890 -11.067 -35.698 1.00 57.00 278 LYS A O 1
ATOM 2354 N N . THR A 1 279 ? 28.866 -9.260 -34.845 1.00 52.56 279 THR A N 1
ATOM 2355 C CA . THR A 1 279 ? 28.709 -8.558 -36.132 1.00 52.56 279 THR A CA 1
ATOM 2356 C C . THR A 1 279 ? 30.023 -7.931 -36.607 1.00 52.56 279 THR A C 1
ATOM 2358 O O . THR A 1 279 ? 30.380 -8.099 -37.772 1.00 52.56 279 THR A O 1
ATOM 2361 N N . LYS A 1 280 ? 30.833 -7.352 -35.705 1.00 49.91 280 LYS A N 1
ATOM 2362 C CA . LYS A 1 280 ? 32.182 -6.836 -36.035 1.00 49.91 280 LYS A CA 1
ATOM 2363 C C . LYS A 1 280 ? 33.192 -7.899 -36.470 1.00 49.91 280 LYS A C 1
ATOM 2365 O O . LYS A 1 280 ? 34.145 -7.576 -37.170 1.00 49.91 280 LYS A O 1
ATOM 2370 N N . LEU A 1 281 ? 32.994 -9.165 -36.101 1.00 45.50 281 LEU A N 1
ATOM 2371 C CA . LEU A 1 281 ? 33.840 -10.270 -36.570 1.00 45.50 281 LEU A CA 1
ATOM 2372 C C . LEU A 1 281 ? 33.609 -10.632 -38.052 1.00 45.50 281 LEU A C 1
ATOM 2374 O O . LEU A 1 281 ? 34.325 -11.486 -38.568 1.00 45.50 281 LEU A O 1
ATOM 2378 N N . LYS A 1 282 ? 32.653 -9.995 -38.750 1.00 45.66 282 LYS A N 1
ATOM 2379 C CA . LYS A 1 282 ? 32.385 -10.237 -40.180 1.00 45.66 282 LYS A CA 1
ATOM 2380 C C . LYS A 1 282 ? 32.823 -9.126 -41.146 1.00 45.66 282 LYS A C 1
ATOM 2382 O O . LYS A 1 282 ? 32.840 -9.405 -42.339 1.00 45.66 282 LYS A O 1
ATOM 2387 N N . TYR A 1 283 ? 33.237 -7.938 -40.687 1.00 35.53 283 TYR A N 1
ATOM 2388 C CA . TYR A 1 283 ? 33.752 -6.869 -41.567 1.00 35.53 283 TYR A CA 1
ATOM 2389 C C . TYR A 1 283 ? 34.808 -5.990 -40.867 1.00 35.53 283 TYR A C 1
ATOM 2391 O O . TYR A 1 283 ? 34.566 -5.532 -39.747 1.00 35.53 283 TYR A O 1
ATOM 2399 N N . PRO A 1 284 ? 35.974 -5.708 -41.489 1.00 39.56 284 PRO A N 1
ATOM 2400 C CA . PRO A 1 284 ? 36.980 -4.850 -40.882 1.00 39.56 284 PRO A CA 1
ATOM 2401 C C . PRO A 1 284 ? 36.733 -3.358 -41.177 1.00 39.56 284 PRO A C 1
ATOM 2403 O O . PRO A 1 284 ? 36.561 -2.955 -42.321 1.00 39.56 284 PRO A O 1
ATOM 2406 N N . LYS A 1 285 ? 36.879 -2.559 -40.108 1.00 39.91 285 LYS A N 1
ATOM 2407 C CA . LYS A 1 285 ? 37.145 -1.105 -40.029 1.00 39.91 285 LYS A CA 1
ATOM 2408 C C . LYS A 1 285 ? 36.014 -0.113 -40.364 1.00 39.91 285 LYS A C 1
ATOM 2410 O O . LYS A 1 285 ? 35.846 0.298 -41.500 1.00 39.91 285 LYS A O 1
ATOM 2415 N N . SER A 1 286 ? 35.501 0.516 -39.303 1.00 34.47 286 SER A N 1
ATOM 2416 C CA . SER A 1 286 ? 35.726 1.956 -39.074 1.00 34.47 286 SER A CA 1
ATOM 2417 C C . SER A 1 286 ? 35.641 2.287 -37.577 1.00 34.47 286 SER A C 1
ATOM 2419 O O . SER A 1 286 ? 34.655 1.986 -36.903 1.00 34.47 286 SER A O 1
ATOM 2421 N N . ASN A 1 287 ? 36.721 2.869 -37.055 1.00 39.88 287 ASN A N 1
ATOM 2422 C CA . ASN A 1 287 ? 36.852 3.392 -35.697 1.00 39.88 287 ASN A CA 1
ATOM 2423 C C . ASN A 1 287 ? 36.004 4.658 -35.544 1.00 39.88 287 ASN A C 1
ATOM 2425 O O . ASN A 1 287 ? 36.263 5.615 -36.264 1.00 39.88 287 ASN A O 1
ATOM 2429 N N . ASN A 1 288 ? 35.045 4.652 -34.611 1.00 35.66 288 ASN A N 1
ATOM 2430 C CA . ASN A 1 288 ? 34.659 5.783 -33.744 1.00 35.66 288 ASN A CA 1
ATOM 2431 C C . ASN A 1 288 ? 33.252 5.582 -33.172 1.00 35.66 288 ASN A C 1
ATOM 2433 O O . ASN A 1 288 ? 32.362 6.307 -33.560 1.00 35.66 288 ASN A O 1
ATOM 2437 N N . PHE A 1 289 ? 32.999 4.654 -32.246 1.00 36.28 289 PHE A N 1
ATOM 2438 C CA . PHE A 1 289 ? 31.722 4.689 -31.503 1.00 36.28 289 PHE A CA 1
ATOM 2439 C C . PHE A 1 289 ? 31.874 4.026 -30.130 1.00 36.28 289 PHE A C 1
ATOM 2441 O O . PHE A 1 289 ? 31.425 2.913 -29.874 1.00 36.28 289 PHE A O 1
ATOM 2448 N N . SER A 1 290 ? 32.562 4.730 -29.235 1.00 29.20 290 SER A N 1
ATOM 2449 C CA . SER A 1 290 ? 32.414 4.564 -27.791 1.00 29.20 290 SER A CA 1
ATOM 2450 C C . SER A 1 290 ? 31.637 5.785 -27.317 1.00 29.20 290 SER A C 1
ATOM 2452 O O . SER A 1 290 ? 32.267 6.832 -27.201 1.00 29.20 290 SER A O 1
ATOM 2454 N N . ARG A 1 291 ? 30.295 5.701 -27.168 1.00 28.86 291 ARG A N 1
ATOM 2455 C CA . ARG A 1 291 ? 29.495 6.650 -26.342 1.00 28.86 291 ARG A CA 1
ATOM 2456 C C . ARG A 1 291 ? 27.969 6.489 -26.250 1.00 28.86 291 ARG A C 1
ATOM 2458 O O . ARG A 1 291 ? 27.355 7.347 -25.627 1.00 28.86 291 ARG A O 1
ATOM 2465 N N . TYR A 1 292 ? 27.332 5.428 -26.740 1.00 28.92 292 TYR A N 1
ATOM 2466 C CA . TYR A 1 292 ? 25.878 5.276 -26.546 1.00 28.92 292 TYR A CA 1
ATOM 2467 C C . TYR A 1 292 ? 25.571 4.094 -25.627 1.00 28.92 292 TYR A C 1
ATOM 2469 O O . TYR A 1 292 ? 25.437 2.955 -26.054 1.00 28.92 292 TYR A O 1
ATOM 2477 N N . VAL A 1 293 ? 25.524 4.394 -24.327 1.00 26.09 293 VAL A N 1
ATOM 2478 C CA . VAL A 1 293 ? 25.011 3.507 -23.277 1.00 26.09 293 VAL A CA 1
ATOM 2479 C C . VAL A 1 293 ? 23.504 3.747 -23.194 1.00 26.09 293 VAL A C 1
ATOM 2481 O O . VAL A 1 293 ? 23.070 4.799 -22.722 1.00 26.09 293 VAL A O 1
ATOM 2484 N N . LEU A 1 294 ? 22.710 2.804 -23.704 1.00 30.09 294 LEU A N 1
ATOM 2485 C CA . LEU A 1 294 ? 21.248 2.850 -23.655 1.00 30.09 294 LEU A CA 1
ATOM 2486 C C . LEU A 1 294 ? 20.749 2.138 -22.386 1.00 30.09 294 LEU A C 1
ATOM 2488 O O . LEU A 1 294 ? 21.212 1.049 -22.046 1.00 30.09 294 LEU A O 1
ATOM 2492 N N . VAL A 1 295 ? 19.850 2.795 -21.654 1.00 30.42 295 VAL A N 1
ATOM 2493 C CA . VAL A 1 295 ? 19.380 2.393 -20.322 1.00 30.42 295 VAL A CA 1
ATOM 2494 C C . VAL A 1 295 ? 17.988 1.776 -20.449 1.00 30.42 295 VAL A C 1
ATOM 2496 O O . VAL A 1 295 ? 17.008 2.499 -20.604 1.00 30.42 295 VAL A O 1
ATOM 2499 N N . ILE A 1 296 ? 17.916 0.450 -20.329 1.00 34.88 296 ILE A N 1
ATOM 2500 C CA . ILE A 1 296 ? 16.672 -0.326 -20.388 1.00 34.88 296 ILE A CA 1
ATOM 2501 C C . ILE A 1 296 ? 15.947 -0.259 -19.039 1.00 34.88 296 ILE A C 1
ATOM 2503 O O . ILE A 1 296 ? 16.510 -0.627 -18.005 1.00 34.88 296 ILE A O 1
ATOM 2507 N N . TRP A 1 297 ? 14.671 0.127 -19.065 1.00 36.75 297 TRP A N 1
ATOM 2508 C CA . TRP A 1 297 ? 13.719 -0.128 -17.982 1.00 36.75 297 TRP A CA 1
ATOM 2509 C C . TRP A 1 297 ? 12.433 -0.685 -18.576 1.00 36.75 297 TRP A C 1
ATOM 2511 O O . TRP A 1 297 ? 11.667 0.047 -19.197 1.00 36.75 297 TRP A O 1
ATOM 2521 N N . ILE A 1 298 ? 12.199 -1.978 -18.367 1.00 38.22 298 ILE A N 1
ATOM 2522 C CA . ILE A 1 298 ? 10.906 -2.613 -18.599 1.00 38.22 298 ILE A CA 1
ATOM 2523 C C . ILE A 1 298 ? 10.476 -3.181 -17.260 1.00 38.22 298 ILE A C 1
ATOM 2525 O O . ILE A 1 298 ? 11.123 -4.072 -16.713 1.00 38.22 298 ILE A O 1
ATOM 2529 N N . LEU A 1 299 ? 9.421 -2.603 -16.701 1.00 38.28 299 LEU A N 1
ATOM 2530 C CA . LEU A 1 299 ? 8.900 -2.986 -15.399 1.00 38.28 299 LEU A CA 1
ATOM 2531 C C . LEU A 1 299 ? 7.487 -3.500 -15.570 1.00 38.28 299 LEU A C 1
ATOM 2533 O O . LEU A 1 299 ? 6.619 -2.810 -16.100 1.00 38.28 299 LEU A O 1
ATOM 2537 N N . ILE A 1 300 ? 7.298 -4.735 -15.126 1.00 38.94 300 ILE A N 1
ATOM 2538 C CA . ILE A 1 300 ? 6.010 -5.402 -15.076 1.00 38.94 300 ILE A CA 1
ATOM 2539 C C . ILE A 1 300 ? 5.529 -5.297 -13.634 1.00 38.94 300 ILE A C 1
ATOM 2541 O O . ILE A 1 300 ? 6.071 -5.965 -12.752 1.00 38.94 300 ILE A O 1
ATOM 2545 N N . PHE A 1 301 ? 4.503 -4.487 -13.387 1.00 37.34 301 PHE A N 1
ATOM 2546 C CA . PHE A 1 301 ? 3.744 -4.568 -12.143 1.00 37.34 301 PHE A CA 1
ATOM 2547 C C . PHE A 1 301 ? 2.466 -5.358 -12.393 1.00 37.34 301 PHE A C 1
ATOM 2549 O O . PHE A 1 301 ? 1.659 -5.004 -13.246 1.00 37.34 301 PHE A O 1
ATOM 2556 N N . GLY A 1 302 ? 2.310 -6.469 -11.668 1.00 31.53 302 GLY A N 1
ATOM 2557 C CA . GLY A 1 302 ? 1.113 -7.311 -11.742 1.00 31.53 302 GLY A CA 1
ATOM 2558 C C . GLY A 1 302 ? 1.347 -8.803 -11.982 1.00 31.53 302 GLY A C 1
ATOM 2559 O O . GLY A 1 302 ? 0.363 -9.525 -12.104 1.00 31.53 302 GLY A O 1
ATOM 2560 N N . ILE A 1 303 ? 2.599 -9.274 -12.029 1.00 29.33 303 ILE A N 1
ATOM 2561 C CA . ILE A 1 303 ? 2.940 -10.703 -11.927 1.00 29.33 303 ILE A CA 1
ATOM 2562 C C . ILE A 1 303 ? 4.135 -10.847 -10.991 1.00 29.33 303 ILE A C 1
ATOM 2564 O O . ILE A 1 303 ? 5.279 -10.878 -11.424 1.00 29.33 303 ILE A O 1
ATOM 2568 N N . VAL A 1 304 ? 3.869 -10.815 -9.695 1.00 31.14 304 VAL A N 1
ATOM 2569 C CA . VAL A 1 304 ? 3.987 -11.992 -8.830 1.00 31.14 304 VAL A CA 1
ATOM 2570 C C . VAL A 1 304 ? 2.919 -11.782 -7.805 1.00 31.14 304 VAL A C 1
ATOM 2572 O O . VAL A 1 304 ? 2.922 -10.669 -7.215 1.00 31.14 304 VAL A O 1
#